Protein AF-A0A1Y1XD91-F1 (afdb_monomer)

pLDDT: mean 83.17, std 16.9, range [34.44, 98.88]

Secondary structure (DSSP, 8-state):
----TT-SEEE-TTS--EEPPPGGGGG-TT--EEE--SSEEEEEPPGGGGG-TT--EEE--SSEEESPPPGGGGG-TT--EEE--SS--EEPPPGGGGG-TT--EEE--SSEEEEEPPGGGGG-TT--EEE--SSEEES---HHHHT-TT-SEEE--SSBS-------HHHHHHHHHHHHHHHHHHHHHHHHHHHHHHH--S----HHHHHHHHHHHHHHHHHHHHHHHHHHHHHHHHHHS--

InterPro domains:
  IPR001611 Leucine-rich repeat [PF00560] (31-52)
  IPR001611 Leucine-rich repeat [PF00560] (102-124)
  IPR001611 Leucine-rich repeat [PF00560] (126-148)
  IPR003591 Leucine-rich repeat, typical subtype [SM00369] (28-51)
  IPR003591 Leucine-rich repeat, typical subtype [SM00369] (52-75)
  IPR003591 Leucine-rich repeat, typical subtype [SM00369] (76-99)
  IPR003591 Leucine-rich repeat, typical subtype [SM00369] (100-124)
  IPR025875 Leucine rich repeat 4 [PF12799] (53-93)
  IPR032675 Leucine-rich repeat domain superfamily [G3DSA:3.80.10.10] (5-71)
  IPR032675 Leucine-rich repeat domain superfamily [G3DSA:3.80.10.10] (72-171)
  IPR051716 Plant receptor-like serine/threonine kinase [PTHR48053] (9-201)

Radius of gyration: 32.63 Å; Cα contacts (8 Å, |Δi|>4): 456; chains: 1; bounding box: 54×37×110 Å

Nearest PDB structures (foldseek):
  8weh-assembly1_A  TM=9.910E-01  e=1.060E-11  Brassica napus
  6fif-assembly1_A  TM=9.848E-01  e=7.339E-12  Arabidopsis thaliana
  5xjx-assembly1_A  TM=8.590E-01  e=4.780E-13  Arabidopsis thaliana
  4mna-assembly1_A  TM=9.725E-01  e=7.022E-11  Arabidopsis thaliana
  8weg-assembly1_A  TM=6.012E-01  e=1.600E-12  Brassica napus

Organism: NCBI:txid1754192

Sequence (243 aa):
MYTIHKYNTIILNSKNLSGSIPPEIGQLSYLKELDLSANNISETIPSELGKLTNLETLYLNHCKLTGTIPSDLGNLSNLKSLDLSHCNLIGIIPPDLGNLSNLASLKLSHNNLSGTIPSELGKLSKLETLYLNNNNLTGPIQTELKNLSKINSMNVCDNHTEKKKKIKISDILLHPIFIIAIIVIDIILICYSVHKRKKSKDGKKSLLDFIVMFIIIVLSIYSVLVIVYILLMLLAFSSYHGD

Structure (mmCIF, N/CA/C/O backbone):
data_AF-A0A1Y1XD91-F1
#
_entry.id   AF-A0A1Y1XD91-F1
#
loop_
_atom_site.group_PDB
_atom_site.id
_atom_site.type_symbol
_atom_site.label_atom_id
_atom_site.label_alt_id
_atom_site.label_comp_id
_atom_site.label_asym_id
_atom_site.label_entity_id
_atom_site.label_seq_id
_atom_site.pdbx_PDB_ins_code
_atom_site.Cartn_x
_atom_site.Cartn_y
_atom_site.Cartn_z
_atom_site.occupancy
_atom_site.B_iso_or_equiv
_atom_site.auth_seq_id
_atom_site.auth_comp_id
_atom_site.auth_asym_id
_atom_site.auth_atom_id
_atom_site.pdbx_PDB_model_num
ATOM 1 N N . MET A 1 1 ? 24.024 2.224 -30.340 1.00 37.66 1 MET A N 1
ATOM 2 C CA . MET A 1 1 ? 22.838 2.696 -29.599 1.00 37.66 1 MET A CA 1
ATOM 3 C C . MET A 1 1 ? 21.994 1.463 -29.289 1.00 37.66 1 MET A C 1
ATOM 5 O O . MET A 1 1 ? 21.258 1.009 -30.152 1.00 37.66 1 MET A O 1
ATOM 9 N N . TYR A 1 2 ? 22.233 0.810 -28.146 1.00 34.44 2 TYR A N 1
ATOM 10 C CA . TYR A 1 2 ? 21.502 -0.405 -27.770 1.00 34.44 2 TYR A CA 1
ATOM 11 C C . TYR A 1 2 ? 20.152 0.003 -27.186 1.00 34.44 2 TYR A C 1
ATOM 13 O O . TYR A 1 2 ? 20.050 0.497 -26.071 1.00 34.44 2 TYR A O 1
ATOM 21 N N . THR A 1 3 ? 19.126 -0.157 -28.004 1.00 39.56 3 THR A N 1
ATOM 22 C CA . THR A 1 3 ? 17.709 0.007 -27.705 1.00 39.56 3 THR A CA 1
ATOM 23 C C . THR A 1 3 ? 17.323 -0.910 -26.528 1.00 39.56 3 THR A C 1
ATOM 25 O O . THR A 1 3 ? 17.081 -2.096 -26.728 1.00 39.56 3 THR A O 1
ATOM 28 N N . ILE A 1 4 ? 17.235 -0.377 -25.298 1.00 49.97 4 ILE A N 1
ATOM 29 C CA . ILE A 1 4 ? 16.779 -1.080 -24.065 1.00 49.97 4 ILE A CA 1
ATOM 30 C C . ILE A 1 4 ? 15.279 -1.479 -24.148 1.00 49.97 4 ILE A C 1
ATOM 32 O O . ILE A 1 4 ? 14.700 -2.031 -23.221 1.00 49.97 4 ILE A O 1
ATOM 36 N N . HIS A 1 5 ? 14.628 -1.300 -25.300 1.00 47.59 5 HIS A N 1
ATOM 37 C CA . HIS A 1 5 ? 13.194 -1.527 -25.511 1.00 47.59 5 HIS A CA 1
ATOM 38 C C . HIS A 1 5 ? 12.772 -3.012 -25.557 1.00 47.59 5 HIS A C 1
ATOM 40 O O . HIS A 1 5 ? 11.679 -3.313 -26.030 1.00 47.59 5 HIS A O 1
ATOM 46 N N . LYS A 1 6 ? 13.612 -3.961 -25.119 1.00 52.16 6 LYS A N 1
ATOM 47 C CA . LYS A 1 6 ? 13.279 -5.397 -25.173 1.00 52.16 6 LYS A CA 1
ATOM 48 C C . LYS A 1 6 ? 12.634 -5.932 -23.892 1.00 52.16 6 LYS A C 1
ATOM 50 O O . LYS A 1 6 ? 11.939 -6.941 -23.955 1.00 52.16 6 LYS A O 1
ATOM 55 N N . TYR A 1 7 ? 12.833 -5.280 -22.750 1.00 58.81 7 TYR A N 1
ATOM 56 C CA . TYR A 1 7 ? 12.323 -5.785 -21.476 1.00 58.81 7 TYR A CA 1
ATOM 57 C C . TYR A 1 7 ? 11.025 -5.068 -21.112 1.00 58.81 7 TYR A C 1
ATOM 59 O O . TYR A 1 7 ? 11.021 -4.025 -20.467 1.00 58.81 7 TYR A O 1
ATOM 67 N N . ASN A 1 8 ? 9.912 -5.641 -21.565 1.00 86.62 8 ASN A N 1
ATOM 68 C CA . ASN A 1 8 ? 8.578 -5.320 -21.056 1.00 86.62 8 ASN A CA 1
ATOM 69 C C . ASN A 1 8 ? 8.328 -5.948 -19.675 1.00 86.62 8 ASN A C 1
ATOM 71 O O . ASN A 1 8 ? 7.373 -5.580 -19.003 1.00 86.62 8 ASN A O 1
ATOM 75 N N . THR A 1 9 ? 9.191 -6.861 -19.244 1.00 93.12 9 THR A N 1
ATOM 76 C CA . THR A 1 9 ? 9.032 -7.624 -18.015 1.00 93.12 9 THR A CA 1
ATOM 77 C C . THR A 1 9 ? 10.391 -7.780 -17.335 1.00 93.12 9 THR A C 1
ATOM 79 O O . THR A 1 9 ? 11.375 -8.155 -17.977 1.00 93.12 9 THR A O 1
ATOM 82 N N . ILE A 1 10 ? 10.441 -7.503 -16.034 1.00 95.12 10 ILE A N 1
ATOM 83 C CA . ILE A 1 10 ? 11.575 -7.766 -15.145 1.00 95.12 10 ILE A CA 1
ATOM 84 C C . ILE A 1 10 ? 11.065 -8.667 -14.021 1.00 95.12 10 ILE A C 1
ATOM 86 O O . ILE A 1 10 ? 10.303 -8.219 -13.170 1.00 95.12 10 ILE A O 1
ATOM 90 N N . ILE A 1 11 ? 11.502 -9.929 -14.022 1.00 96.12 11 ILE A N 1
ATOM 91 C CA . ILE A 1 11 ? 11.201 -10.911 -12.972 1.00 96.12 11 ILE A CA 1
ATOM 92 C C . ILE A 1 11 ? 12.509 -11.273 -12.277 1.00 96.12 11 ILE A C 1
ATOM 94 O O . ILE A 1 11 ? 13.356 -11.972 -12.837 1.00 96.12 11 ILE A O 1
ATOM 98 N N . LEU A 1 12 ? 12.684 -10.775 -11.060 1.00 96.31 12 LEU A N 1
ATOM 99 C CA . LEU A 1 12 ? 13.853 -11.015 -10.217 1.00 96.31 12 LEU A CA 1
ATOM 100 C C . LEU A 1 12 ? 13.440 -11.480 -8.816 1.00 96.31 12 LEU A C 1
ATOM 102 O O . LEU A 1 12 ? 14.159 -11.245 -7.845 1.00 96.31 12 LEU A O 1
ATOM 106 N N . ASN A 1 13 ? 12.294 -12.147 -8.697 1.00 96.38 13 ASN A N 1
ATOM 107 C CA . ASN A 1 13 ? 11.799 -12.654 -7.428 1.00 96.38 13 ASN A CA 1
ATOM 108 C C . ASN A 1 13 ? 12.680 -13.778 -6.855 1.00 96.38 13 ASN A C 1
ATOM 110 O O . ASN A 1 13 ? 13.244 -14.595 -7.591 1.00 96.38 13 ASN A O 1
ATOM 114 N N . SER A 1 14 ? 12.797 -13.829 -5.524 1.00 96.94 14 SER A N 1
ATOM 115 C CA . SER A 1 14 ? 13.549 -14.878 -4.810 1.00 96.94 14 SER A CA 1
ATOM 116 C C . SER A 1 14 ? 15.015 -15.013 -5.249 1.00 96.94 14 SER A C 1
ATOM 118 O O . SER A 1 14 ? 15.543 -16.119 -5.384 1.00 96.94 14 SER A O 1
ATOM 120 N N . LYS A 1 15 ? 15.694 -13.886 -5.487 1.00 96.44 15 LYS A N 1
ATOM 121 C CA . LYS A 1 15 ? 17.099 -13.836 -5.932 1.00 96.44 15 LYS A CA 1
ATOM 122 C C . LYS A 1 15 ? 18.074 -13.379 -4.850 1.00 96.44 15 LYS A C 1
ATOM 124 O O . LYS A 1 15 ? 19.248 -13.179 -5.145 1.00 96.44 15 LYS A O 1
ATOM 129 N N . ASN A 1 16 ? 17.612 -13.244 -3.604 1.00 96.19 16 ASN A N 1
ATOM 130 C CA . ASN A 1 16 ? 18.412 -12.751 -2.480 1.00 96.19 16 ASN A CA 1
ATOM 131 C C . ASN A 1 16 ? 19.002 -11.345 -2.734 1.00 96.19 16 ASN A C 1
ATOM 133 O O . ASN A 1 16 ? 20.011 -10.985 -2.130 1.00 96.19 16 ASN A O 1
ATOM 137 N N . LEU A 1 17 ? 18.382 -10.557 -3.624 1.00 95.81 17 LEU A N 1
ATOM 138 C CA . LEU A 1 17 ? 18.811 -9.191 -3.937 1.00 95.81 17 LEU A CA 1
ATOM 139 C C . LEU A 1 17 ? 18.680 -8.302 -2.703 1.00 95.81 17 LEU A C 1
ATOM 141 O O . LEU A 1 17 ? 17.770 -8.490 -1.901 1.00 95.81 17 LEU A O 1
ATOM 145 N N . SER A 1 18 ? 19.573 -7.332 -2.554 1.00 97.75 18 SER A N 1
ATOM 146 C CA . SER A 1 18 ? 19.615 -6.405 -1.419 1.00 97.75 18 SER A CA 1
ATOM 147 C C . SER A 1 18 ? 19.919 -4.984 -1.884 1.00 97.75 18 SER A C 1
ATOM 149 O O . SER A 1 18 ? 20.290 -4.781 -3.038 1.00 97.75 18 SER A O 1
ATOM 151 N N . GLY A 1 19 ? 19.828 -4.019 -0.970 1.00 97.12 19 GLY A N 1
ATOM 152 C CA . GLY A 1 19 ? 19.951 -2.597 -1.292 1.00 97.12 19 GLY A CA 1
ATOM 153 C C . GLY A 1 19 ? 18.595 -1.993 -1.646 1.00 97.12 19 GLY A C 1
ATOM 154 O O . GLY A 1 19 ? 17.559 -2.599 -1.368 1.00 97.12 19 GLY A O 1
ATOM 155 N N . SER A 1 20 ? 18.598 -0.799 -2.225 1.00 97.81 20 SER A N 1
ATOM 156 C CA . SER A 1 20 ? 17.385 -0.066 -2.589 1.00 97.81 20 SER A CA 1
ATOM 157 C C . SER A 1 20 ? 16.971 -0.274 -4.043 1.00 97.81 20 SER A C 1
ATOM 159 O O . SER A 1 20 ? 17.739 -0.759 -4.877 1.00 97.81 20 SER A O 1
ATOM 161 N N . ILE A 1 21 ? 15.724 0.090 -4.350 1.00 98.12 21 ILE A N 1
ATOM 162 C C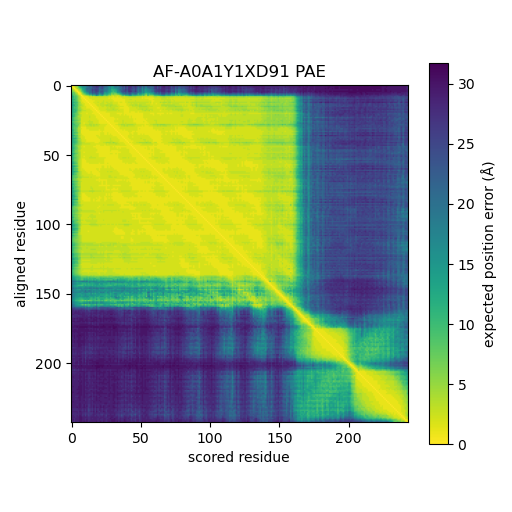A . ILE A 1 21 ? 15.252 0.202 -5.732 1.00 98.12 21 ILE A CA 1
ATOM 163 C C . ILE A 1 21 ? 15.823 1.514 -6.296 1.00 98.12 21 ILE A C 1
ATOM 165 O O . ILE A 1 21 ? 15.498 2.577 -5.765 1.00 98.12 21 ILE A O 1
ATOM 169 N N . PRO A 1 22 ? 16.657 1.476 -7.350 1.00 97.31 22 PRO A N 1
ATOM 170 C CA . PRO A 1 22 ? 17.260 2.683 -7.901 1.00 97.31 22 PRO A CA 1
ATOM 171 C C . PRO A 1 22 ? 16.192 3.579 -8.559 1.00 97.31 22 PRO A C 1
ATOM 173 O O . PRO A 1 22 ? 15.367 3.060 -9.320 1.00 97.31 22 PRO A O 1
ATOM 176 N N . PRO A 1 23 ? 16.199 4.908 -8.335 1.00 97.19 23 PRO A N 1
ATOM 177 C CA . PRO A 1 23 ? 15.288 5.855 -8.993 1.00 97.19 23 PRO A CA 1
ATOM 178 C C . PRO A 1 23 ? 15.284 5.766 -10.528 1.00 97.19 23 PRO A C 1
ATOM 180 O O . PRO A 1 23 ? 14.273 6.031 -11.182 1.00 97.19 23 PRO A O 1
ATOM 183 N N . GLU A 1 24 ? 16.396 5.331 -11.126 1.00 97.12 24 GLU A N 1
ATOM 184 C CA . GLU A 1 24 ? 16.550 5.097 -12.563 1.00 97.12 24 GLU A CA 1
ATOM 185 C C . GLU A 1 24 ? 15.564 4.056 -13.111 1.00 97.12 24 GLU A C 1
ATOM 187 O O . GLU A 1 24 ? 15.309 4.046 -14.316 1.00 97.12 24 GLU A O 1
ATOM 192 N N . ILE A 1 25 ? 14.939 3.236 -12.252 1.00 94.94 25 ILE A N 1
ATOM 193 C CA . ILE A 1 25 ? 13.851 2.333 -12.651 1.00 94.94 25 ILE A CA 1
ATOM 194 C C . ILE A 1 25 ? 12.741 3.084 -13.395 1.00 94.94 25 ILE A C 1
ATOM 196 O O . ILE A 1 25 ? 12.185 2.549 -14.350 1.00 94.94 25 ILE A O 1
ATOM 200 N N . GLY A 1 26 ? 12.480 4.350 -13.039 1.00 95.44 26 GLY A N 1
ATOM 201 C CA . GLY A 1 26 ? 11.478 5.198 -13.688 1.00 95.44 26 GLY A CA 1
ATOM 202 C C . GLY A 1 26 ? 11.790 5.560 -15.146 1.00 95.44 26 GLY A C 1
ATOM 203 O O . GLY A 1 26 ? 10.940 6.129 -15.826 1.00 95.44 26 GLY A O 1
ATOM 204 N N . GLN A 1 27 ? 12.988 5.241 -15.650 1.00 95.56 27 GLN A N 1
ATOM 205 C CA . GLN A 1 27 ? 13.364 5.431 -17.056 1.00 95.56 27 GLN A CA 1
ATOM 206 C C . GLN A 1 27 ? 12.890 4.281 -17.959 1.00 95.56 27 GLN A C 1
ATOM 208 O O . GLN A 1 27 ? 12.903 4.411 -19.185 1.00 95.56 27 GLN A O 1
ATOM 213 N N . LEU A 1 28 ? 12.444 3.160 -17.382 1.00 94.25 28 LEU A N 1
ATOM 214 C CA . LEU A 1 28 ? 11.995 1.977 -18.116 1.00 94.25 28 LEU A CA 1
ATOM 215 C C . LEU A 1 28 ? 10.551 2.127 -18.613 1.00 94.25 28 LEU A C 1
ATOM 217 O O . LEU A 1 28 ? 9.684 1.319 -18.305 1.00 94.25 28 LEU A O 1
ATOM 221 N N . SER A 1 29 ? 10.278 3.159 -19.409 1.00 91.19 29 SER A N 1
ATOM 222 C CA . SER A 1 29 ? 8.920 3.565 -19.807 1.00 91.19 29 SER A CA 1
ATOM 223 C C . SER A 1 29 ? 8.086 2.495 -20.527 1.00 91.19 29 SER A C 1
ATOM 225 O O . SER A 1 29 ? 6.866 2.621 -20.583 1.00 91.19 29 SER A O 1
ATOM 227 N N . TYR A 1 30 ? 8.707 1.439 -21.058 1.00 92.88 30 TYR A N 1
ATOM 228 C CA . TYR A 1 30 ? 8.034 0.310 -21.718 1.00 92.88 30 TYR A CA 1
ATOM 229 C C . TYR A 1 30 ? 7.752 -0.878 -20.785 1.00 92.88 30 TYR A C 1
ATOM 231 O O . TYR A 1 30 ? 7.201 -1.885 -21.234 1.00 92.88 30 TYR A O 1
ATOM 239 N N . LEU A 1 31 ? 8.150 -0.790 -19.513 1.00 96.12 31 LEU A N 1
ATOM 240 C CA . LEU A 1 31 ? 7.974 -1.862 -18.545 1.00 96.12 31 LEU A CA 1
ATOM 241 C C . LEU A 1 31 ? 6.485 -2.057 -18.236 1.00 96.12 31 LEU A C 1
ATOM 243 O O . LEU A 1 31 ? 5.777 -1.113 -17.895 1.00 96.12 31 LEU A O 1
ATOM 247 N N . LYS A 1 32 ? 6.033 -3.301 -18.363 1.00 97.12 32 LYS A N 1
ATOM 248 C CA . LYS A 1 32 ? 4.679 -3.778 -18.068 1.00 97.12 32 LYS A CA 1
ATOM 249 C C . LYS A 1 32 ? 4.628 -4.597 -16.789 1.00 97.12 32 LYS A C 1
ATOM 251 O O . LYS A 1 32 ? 3.609 -4.600 -16.109 1.00 97.12 32 LYS A O 1
ATOM 256 N N . GLU A 1 33 ? 5.711 -5.274 -16.444 1.00 98.06 33 GLU A N 1
ATOM 257 C CA . GLU A 1 33 ? 5.757 -6.131 -15.267 1.00 98.06 33 GLU A CA 1
ATOM 258 C C . GLU A 1 33 ? 7.080 -5.964 -14.532 1.00 98.06 33 GLU A C 1
ATOM 260 O O . GLU A 1 33 ? 8.155 -6.083 -15.123 1.00 98.06 33 GLU A O 1
ATOM 265 N N . LEU A 1 34 ? 6.979 -5.683 -13.236 1.00 98.19 34 LEU A N 1
ATOM 266 C CA . LEU A 1 34 ? 8.102 -5.610 -12.318 1.00 98.19 34 LEU A CA 1
ATOM 267 C C . LEU A 1 34 ? 7.807 -6.497 -11.112 1.00 98.19 34 LEU A C 1
ATOM 269 O O . LEU A 1 34 ? 6.995 -6.139 -10.258 1.00 98.19 34 LEU A O 1
ATOM 273 N N . ASP A 1 35 ? 8.491 -7.632 -11.041 1.00 98.50 35 ASP A N 1
ATOM 274 C CA . ASP A 1 35 ? 8.454 -8.529 -9.893 1.00 98.50 35 ASP A CA 1
ATOM 275 C C . ASP A 1 35 ? 9.829 -8.578 -9.225 1.00 98.50 35 ASP A C 1
ATOM 277 O O . ASP A 1 35 ? 10.783 -9.172 -9.736 1.00 98.50 35 ASP A O 1
ATOM 281 N N . LEU A 1 36 ? 9.920 -7.929 -8.067 1.00 98.44 36 LEU A N 1
ATOM 282 C CA . LEU A 1 36 ? 11.088 -7.943 -7.190 1.00 98.44 36 LEU A CA 1
ATOM 283 C C . LEU A 1 36 ? 10.791 -8.665 -5.868 1.00 98.44 36 LEU A C 1
ATOM 285 O O . LEU A 1 36 ? 11.551 -8.516 -4.910 1.00 98.44 36 LEU A O 1
ATOM 289 N N . SER A 1 37 ? 9.698 -9.427 -5.802 1.00 98.44 37 SER A N 1
ATOM 290 C CA . SER A 1 37 ? 9.198 -10.029 -4.568 1.00 98.44 37 SER A CA 1
ATOM 291 C C . SER A 1 37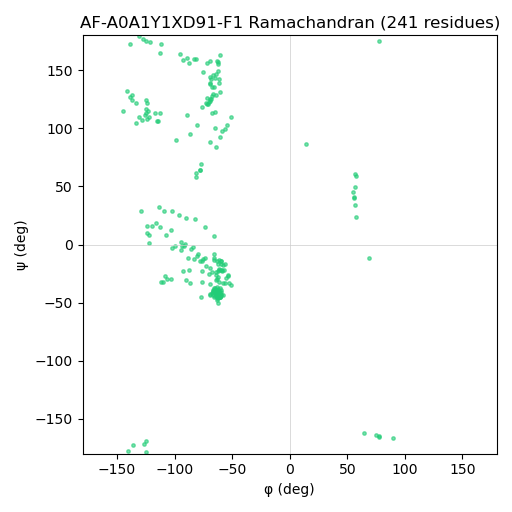 ? 10.166 -11.035 -3.938 1.00 98.44 37 SER A C 1
ATOM 293 O O . SER A 1 37 ? 11.043 -11.608 -4.591 1.00 98.44 37 SER A O 1
ATOM 295 N N . ALA A 1 38 ? 10.006 -11.278 -2.636 1.00 98.31 38 ALA A N 1
ATOM 296 C CA . ALA A 1 38 ? 10.801 -12.251 -1.884 1.00 98.31 38 ALA A CA 1
ATOM 297 C C . ALA A 1 38 ? 12.322 -12.020 -2.004 1.00 98.31 38 ALA A C 1
ATOM 299 O O . ALA A 1 38 ? 13.098 -12.952 -2.226 1.00 98.31 38 ALA A O 1
ATOM 300 N N . ASN A 1 39 ? 12.755 -10.767 -1.867 1.00 98.31 39 ASN A N 1
ATOM 301 C CA . ASN A 1 39 ? 14.162 -10.372 -1.816 1.00 98.31 39 ASN A CA 1
ATOM 302 C C . ASN A 1 39 ? 14.478 -9.640 -0.500 1.00 98.31 39 ASN A C 1
ATOM 304 O O . ASN A 1 39 ? 13.602 -9.314 0.290 1.00 98.31 39 ASN A O 1
ATOM 308 N N . ASN A 1 40 ? 15.751 -9.329 -0.263 1.00 98.00 40 ASN A N 1
ATOM 309 C CA . ASN A 1 40 ? 16.196 -8.484 0.851 1.00 98.00 40 ASN A CA 1
ATOM 310 C C . ASN A 1 40 ? 16.261 -6.993 0.479 1.00 98.00 40 ASN A C 1
ATOM 312 O O . ASN A 1 40 ? 17.020 -6.252 1.105 1.00 98.00 40 ASN A O 1
ATOM 316 N N . ILE A 1 41 ? 15.515 -6.557 -0.541 1.00 98.12 41 ILE A N 1
ATOM 317 C CA . ILE A 1 41 ? 15.449 -5.148 -0.945 1.00 98.12 41 ILE A CA 1
ATOM 318 C C . ILE A 1 41 ? 14.903 -4.334 0.228 1.00 98.12 41 ILE A C 1
ATOM 320 O O . ILE A 1 41 ? 13.908 -4.716 0.841 1.00 98.12 41 ILE A O 1
ATOM 324 N N . SER A 1 42 ? 15.574 -3.240 0.555 1.00 96.38 42 SER A N 1
ATOM 325 C CA . SER A 1 42 ? 15.319 -2.392 1.717 1.00 96.38 42 SER A CA 1
ATOM 326 C C . SER A 1 42 ? 15.141 -0.930 1.306 1.00 96.38 42 SER A C 1
ATOM 328 O O . SER A 1 42 ? 15.098 -0.616 0.120 1.00 96.38 42 SER A O 1
ATOM 330 N N . GLU A 1 43 ? 15.070 -0.041 2.299 1.00 97.56 43 GLU A N 1
ATOM 331 C CA . GLU A 1 43 ? 14.822 1.396 2.114 1.00 97.56 43 GLU A CA 1
ATOM 332 C C . GLU A 1 43 ? 13.433 1.675 1.521 1.00 97.56 43 GLU A C 1
ATOM 334 O O . GLU A 1 43 ? 12.523 0.851 1.626 1.00 97.56 43 GLU A O 1
ATOM 339 N N . THR A 1 44 ? 13.234 2.875 0.986 1.00 98.38 44 THR A N 1
ATOM 340 C CA . THR A 1 44 ? 11.927 3.358 0.547 1.00 98.38 44 THR A CA 1
ATOM 341 C C . THR A 1 44 ? 11.620 2.973 -0.893 1.00 98.38 44 THR A C 1
ATOM 343 O O . THR A 1 44 ? 12.512 2.794 -1.719 1.00 98.38 44 THR A O 1
ATOM 346 N N . ILE A 1 45 ? 10.331 2.928 -1.219 1.00 98.75 45 ILE A N 1
ATOM 347 C CA . ILE A 1 45 ? 9.862 2.850 -2.603 1.00 98.75 45 ILE A CA 1
ATOM 348 C C . ILE A 1 45 ? 10.137 4.215 -3.273 1.00 98.75 45 ILE A C 1
ATOM 350 O O . ILE A 1 45 ? 9.633 5.221 -2.771 1.00 98.75 45 ILE A O 1
ATOM 354 N N . PRO A 1 46 ? 10.918 4.297 -4.367 1.00 98.38 46 PRO A N 1
ATOM 355 C CA . PRO A 1 46 ? 11.188 5.563 -5.048 1.00 98.38 46 PRO A CA 1
ATOM 356 C C . PRO A 1 46 ? 9.929 6.085 -5.753 1.00 98.38 46 PRO A C 1
ATOM 358 O O . PRO A 1 46 ? 9.202 5.315 -6.389 1.00 98.38 46 PRO A O 1
ATOM 361 N N . SER A 1 47 ? 9.678 7.395 -5.684 1.00 98.50 47 SER A N 1
ATOM 362 C CA . SER A 1 47 ? 8.536 8.032 -6.362 1.00 98.50 47 SER A CA 1
ATOM 363 C C . SER A 1 47 ? 8.634 7.924 -7.885 1.00 98.50 47 SER A C 1
ATOM 365 O O . SER A 1 47 ? 7.617 7.900 -8.578 1.00 98.50 47 SER A O 1
ATOM 367 N N . GLU A 1 48 ? 9.844 7.760 -8.426 1.00 98.56 48 GLU A N 1
ATOM 368 C CA . GLU A 1 48 ? 10.100 7.553 -9.848 1.00 98.56 48 GLU A CA 1
ATOM 369 C C . G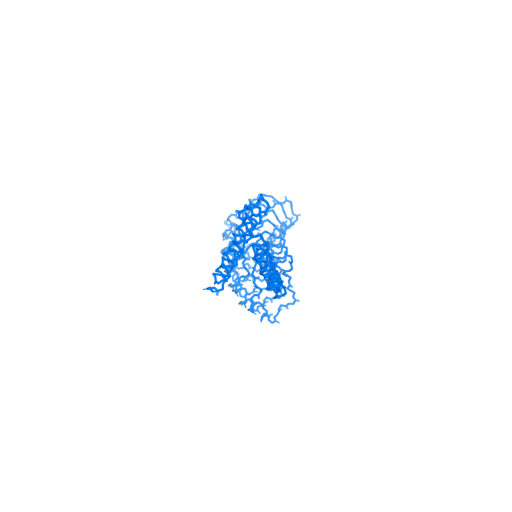LU A 1 48 ? 9.409 6.314 -10.421 1.00 98.56 48 GLU A C 1
ATOM 371 O O . GLU A 1 48 ? 9.152 6.290 -11.626 1.00 98.56 48 GLU A O 1
ATOM 376 N N . LEU A 1 49 ? 9.041 5.325 -9.595 1.00 98.38 49 LEU A N 1
ATOM 377 C CA . LEU A 1 49 ? 8.201 4.210 -10.042 1.00 98.38 49 LEU A CA 1
ATOM 378 C C . LEU A 1 49 ? 6.878 4.701 -10.635 1.00 98.38 49 LEU A C 1
ATOM 380 O O . LEU A 1 49 ? 6.416 4.117 -11.608 1.00 98.38 49 LEU A O 1
ATOM 384 N N . GLY A 1 50 ? 6.324 5.811 -10.136 1.00 98.12 50 GLY A N 1
ATOM 385 C CA . GLY A 1 50 ? 5.111 6.437 -10.667 1.00 98.12 50 GLY A CA 1
ATOM 386 C C . GLY A 1 50 ? 5.218 6.917 -12.121 1.00 98.12 50 GLY A C 1
ATOM 387 O O . GLY A 1 50 ? 4.201 7.191 -12.753 1.00 98.12 50 GLY A O 1
ATOM 388 N N . LYS A 1 51 ? 6.429 6.987 -12.695 1.00 98.12 51 LYS A N 1
ATOM 389 C CA . LYS A 1 51 ? 6.650 7.335 -14.112 1.00 98.12 51 LYS A CA 1
ATOM 390 C C . LYS A 1 51 ? 6.365 6.170 -15.066 1.00 98.12 51 LYS A C 1
ATOM 392 O O . LYS A 1 51 ? 6.254 6.385 -16.273 1.00 98.12 51 LYS A O 1
ATOM 397 N N . LEU A 1 52 ? 6.238 4.944 -14.556 1.00 97.31 52 LEU A N 1
ATOM 398 C CA . LEU A 1 52 ? 6.054 3.728 -15.350 1.00 97.31 52 LEU A CA 1
ATOM 399 C C . LEU A 1 52 ? 4.594 3.533 -15.772 1.00 97.31 52 LEU A C 1
ATOM 401 O O . LEU A 1 52 ? 3.955 2.545 -15.435 1.00 97.31 52 LEU A O 1
ATOM 405 N N . THR A 1 53 ? 4.039 4.468 -16.535 1.00 96.56 53 THR A N 1
ATOM 406 C CA . THR A 1 53 ? 2.604 4.486 -16.869 1.00 96.56 53 THR A CA 1
ATOM 407 C C . THR A 1 53 ? 2.119 3.273 -17.674 1.00 96.56 53 THR A C 1
ATOM 409 O O . THR A 1 53 ? 0.919 3.014 -17.694 1.00 96.56 53 THR A O 1
ATOM 412 N N . ASN A 1 54 ? 3.016 2.501 -18.301 1.00 96.50 54 ASN A N 1
ATOM 413 C CA . ASN A 1 54 ? 2.699 1.235 -18.978 1.00 96.50 54 ASN A CA 1
ATOM 414 C C . ASN A 1 54 ? 2.690 0.008 -18.046 1.00 96.50 54 ASN A C 1
ATOM 416 O O . ASN A 1 54 ? 2.363 -1.087 -18.506 1.00 96.50 54 ASN A O 1
ATOM 420 N N . LEU A 1 55 ? 3.040 0.173 -16.766 1.00 98.19 55 LEU A N 1
ATOM 421 C CA . LEU A 1 55 ? 3.137 -0.920 -15.807 1.00 98.19 55 LEU A CA 1
ATOM 422 C C . LEU A 1 55 ? 1.747 -1.491 -15.508 1.00 98.19 55 LEU A C 1
ATOM 424 O O . LEU A 1 55 ? 0.831 -0.778 -15.111 1.00 98.19 55 LEU A O 1
ATOM 428 N N . GLU A 1 56 ? 1.604 -2.796 -15.699 1.00 98.56 56 GLU A N 1
ATOM 429 C CA . GLU A 1 56 ? 0.388 -3.571 -15.462 1.00 98.56 56 GLU A CA 1
ATOM 430 C C . GLU A 1 56 ? 0.490 -4.376 -14.157 1.00 98.56 56 GLU A C 1
ATOM 432 O O . GLU A 1 56 ? -0.523 -4.609 -13.498 1.00 98.56 56 GLU A O 1
ATOM 437 N N . THR A 1 57 ? 1.699 -4.785 -13.760 1.00 98.69 57 THR A N 1
ATOM 438 C CA . THR A 1 57 ? 1.949 -5.575 -12.544 1.00 98.69 57 THR A CA 1
ATOM 439 C C . THR A 1 57 ? 3.170 -5.061 -11.787 1.00 98.69 57 THR A C 1
ATOM 441 O O . THR A 1 57 ? 4.249 -4.921 -12.366 1.00 98.69 57 THR A O 1
ATOM 444 N N . LEU A 1 58 ? 2.992 -4.806 -10.488 1.00 98.81 58 LEU A N 1
ATOM 445 C CA . LEU A 1 58 ? 4.049 -4.394 -9.568 1.00 98.81 58 LEU A CA 1
ATOM 446 C C . LEU A 1 58 ? 4.014 -5.246 -8.297 1.00 98.81 58 LEU A C 1
ATOM 448 O O . LEU A 1 58 ? 3.115 -5.090 -7.466 1.00 98.81 58 LEU A O 1
ATOM 452 N N . TYR A 1 59 ? 5.019 -6.105 -8.135 1.00 98.88 59 TYR A N 1
ATOM 453 C CA . TYR A 1 59 ? 5.193 -6.954 -6.958 1.00 98.88 59 TYR A CA 1
ATOM 454 C C . TYR A 1 59 ? 6.485 -6.610 -6.231 1.00 98.88 59 TYR A C 1
ATOM 456 O O . TYR A 1 59 ? 7.588 -6.825 -6.733 1.00 98.88 59 TYR A O 1
ATOM 464 N N . LEU A 1 60 ? 6.325 -6.074 -5.022 1.00 98.75 60 LEU A N 1
ATOM 465 C CA . LEU A 1 60 ? 7.407 -5.743 -4.095 1.00 98.75 60 LEU A CA 1
ATOM 466 C C . LEU A 1 60 ? 7.206 -6.432 -2.735 1.00 98.75 60 LEU A C 1
ATOM 468 O O . LEU A 1 60 ? 7.803 -6.024 -1.741 1.00 98.75 60 LEU A O 1
ATOM 472 N N . ASN A 1 61 ? 6.336 -7.439 -2.673 1.00 98.81 61 ASN A N 1
ATOM 473 C CA . ASN A 1 61 ? 5.976 -8.128 -1.443 1.00 98.81 61 ASN A CA 1
ATOM 474 C C . ASN A 1 61 ? 7.100 -9.031 -0.923 1.00 98.81 61 ASN A C 1
ATOM 476 O O . ASN A 1 61 ? 7.937 -9.507 -1.689 1.00 98.81 61 ASN A O 1
ATOM 480 N N . HIS A 1 62 ? 7.095 -9.313 0.381 1.00 98.62 62 HIS A N 1
ATOM 481 C CA . HIS A 1 62 ? 8.168 -10.058 1.057 1.00 98.62 62 HIS A CA 1
ATOM 482 C C . HIS A 1 62 ? 9.554 -9.414 0.863 1.00 98.62 62 HIS A C 1
ATOM 484 O O . HIS A 1 62 ? 10.549 -10.110 0.654 1.00 98.62 62 HIS A O 1
ATOM 490 N N . CYS A 1 63 ? 9.609 -8.084 0.928 1.00 98.44 63 CYS A N 1
ATOM 491 C CA . CYS A 1 63 ? 10.842 -7.301 0.951 1.00 98.44 63 CYS A CA 1
ATOM 492 C C . CYS A 1 63 ? 11.022 -6.627 2.320 1.00 98.44 63 CYS A C 1
ATOM 494 O O . CYS A 1 63 ? 10.145 -6.644 3.179 1.00 98.44 63 CYS A O 1
ATOM 496 N N . LYS A 1 64 ? 12.173 -5.994 2.545 1.00 98.19 64 LYS A N 1
ATOM 497 C CA . LYS A 1 64 ? 12.479 -5.221 3.762 1.00 98.19 64 LYS A CA 1
ATOM 498 C C . LYS A 1 64 ? 12.212 -3.723 3.579 1.00 98.19 64 LYS A C 1
ATOM 500 O O . LYS A 1 64 ? 12.836 -2.911 4.261 1.00 98.19 64 LYS A O 1
ATOM 505 N N . LEU A 1 65 ? 11.314 -3.361 2.661 1.00 98.62 65 LEU A N 1
ATOM 506 C CA . LEU A 1 65 ? 10.985 -1.972 2.336 1.00 98.62 65 LEU A CA 1
ATOM 507 C C . LEU A 1 65 ? 10.419 -1.237 3.558 1.00 98.62 65 LEU A C 1
ATOM 509 O O . LEU A 1 65 ? 9.621 -1.802 4.306 1.00 98.62 65 LEU A O 1
ATOM 513 N N . THR A 1 66 ? 10.833 0.012 3.746 1.00 98.38 66 THR A N 1
ATOM 514 C CA . THR A 1 66 ? 10.431 0.913 4.836 1.00 98.38 66 THR A CA 1
ATOM 515 C C . THR A 1 66 ? 9.868 2.223 4.274 1.00 98.38 66 THR A C 1
ATOM 517 O O . THR A 1 66 ? 9.757 2.406 3.062 1.00 98.38 66 THR A O 1
ATOM 520 N N . GLY A 1 67 ? 9.495 3.158 5.152 1.00 98.38 67 GLY A N 1
ATOM 521 C CA . GLY A 1 67 ? 8.931 4.446 4.746 1.00 98.38 67 GLY A CA 1
ATOM 522 C C . GLY A 1 67 ? 7.484 4.332 4.271 1.00 98.38 67 GLY A C 1
ATOM 523 O O . GLY A 1 67 ? 6.795 3.356 4.567 1.00 98.38 67 GLY A O 1
ATOM 524 N N . THR A 1 68 ? 7.003 5.368 3.590 1.00 98.69 68 THR A N 1
ATOM 525 C CA . THR A 1 68 ? 5.610 5.474 3.143 1.00 98.69 68 THR A CA 1
ATOM 526 C C . THR A 1 68 ? 5.420 4.933 1.732 1.00 98.69 68 THR A C 1
ATOM 528 O O . THR A 1 68 ? 6.355 4.908 0.934 1.00 98.69 68 THR A O 1
ATOM 531 N N . ILE A 1 69 ? 4.185 4.569 1.391 1.00 98.88 69 ILE A N 1
ATOM 532 C CA . ILE A 1 69 ? 3.792 4.318 -0.000 1.00 98.88 69 ILE A CA 1
ATOM 533 C C . ILE A 1 69 ? 3.774 5.675 -0.738 1.00 98.88 69 ILE A C 1
ATOM 535 O O . ILE A 1 69 ? 3.055 6.570 -0.291 1.00 98.88 69 ILE A O 1
ATOM 539 N N . PRO A 1 70 ? 4.535 5.874 -1.832 1.00 98.62 70 PRO A N 1
ATOM 540 C CA . PRO A 1 70 ? 4.515 7.128 -2.585 1.00 98.62 70 PRO A CA 1
ATOM 541 C C . PRO A 1 70 ? 3.155 7.358 -3.250 1.00 98.62 70 PRO A C 1
ATOM 543 O O . PRO A 1 70 ? 2.613 6.449 -3.884 1.00 98.62 70 PRO A O 1
ATOM 546 N N . SER A 1 71 ? 2.623 8.579 -3.164 1.00 98.75 71 SER A N 1
ATOM 547 C CA . SER A 1 71 ? 1.392 8.967 -3.871 1.00 98.75 71 SER A CA 1
ATOM 548 C C . SER A 1 71 ? 1.546 8.884 -5.391 1.00 98.75 71 SER A C 1
ATOM 550 O O . SER A 1 71 ? 0.578 8.576 -6.082 1.00 98.75 71 SER A O 1
ATOM 552 N N . ASP A 1 72 ? 2.766 9.051 -5.915 1.00 98.75 72 ASP A N 1
ATOM 553 C CA . ASP A 1 72 ? 3.088 8.920 -7.341 1.00 98.75 72 ASP A CA 1
ATOM 554 C C . ASP A 1 72 ? 2.721 7.553 -7.930 1.00 98.75 72 ASP A C 1
ATOM 556 O O . ASP A 1 72 ? 2.497 7.450 -9.137 1.00 98.75 72 ASP A O 1
ATOM 560 N N . LEU A 1 73 ? 2.596 6.503 -7.107 1.00 98.81 73 LEU A N 1
ATOM 561 C CA . LEU A 1 73 ? 2.086 5.212 -7.575 1.00 98.81 73 LEU A CA 1
ATOM 562 C C . LEU A 1 73 ? 0.650 5.313 -8.109 1.00 98.81 73 LEU A C 1
ATOM 564 O O . LEU A 1 73 ? 0.269 4.496 -8.940 1.00 98.81 73 LEU A O 1
ATOM 568 N N . GLY A 1 74 ? -0.122 6.330 -7.712 1.00 98.44 74 GLY A N 1
ATOM 569 C CA . GLY A 1 74 ? -1.438 6.643 -8.275 1.00 98.44 74 GLY A CA 1
ATOM 570 C C . GLY A 1 74 ? -1.416 7.039 -9.759 1.00 98.44 74 GLY A C 1
ATOM 571 O O . GLY A 1 74 ? -2.458 7.004 -10.411 1.00 98.44 74 GLY A O 1
ATOM 572 N N . ASN A 1 75 ? -0.244 7.355 -10.325 1.00 98.56 75 ASN A N 1
ATOM 573 C CA . ASN A 1 75 ? -0.080 7.688 -11.747 1.00 98.56 75 ASN A CA 1
ATOM 574 C C . ASN A 1 75 ? -0.026 6.454 -12.666 1.00 98.56 75 ASN A C 1
ATOM 576 O O . ASN A 1 75 ? -0.051 6.593 -13.892 1.00 98.56 75 ASN A O 1
ATOM 580 N N . LEU A 1 76 ? 0.042 5.242 -12.104 1.00 98.50 76 LEU A N 1
ATOM 581 C CA . LEU A 1 76 ? 0.165 3.984 -12.845 1.00 98.50 76 LEU A CA 1
ATOM 582 C C . LEU A 1 76 ? -1.179 3.549 -13.449 1.00 98.50 76 LEU A C 1
ATOM 584 O O . LEU A 1 76 ? -1.751 2.524 -13.094 1.00 98.50 76 LEU A O 1
ATOM 588 N N . SER A 1 77 ? -1.712 4.338 -14.378 1.00 95.88 77 SER A N 1
ATOM 589 C CA . SER A 1 77 ? -3.078 4.192 -14.899 1.00 95.88 77 SER A CA 1
ATOM 590 C C . SER A 1 77 ? -3.389 2.831 -15.541 1.00 95.88 77 SER A C 1
ATOM 592 O O . SER A 1 77 ? -4.558 2.441 -15.586 1.00 95.88 77 SER A O 1
ATOM 594 N N . ASN A 1 78 ? -2.379 2.085 -16.002 1.00 98.12 78 ASN A N 1
ATOM 595 C CA . ASN A 1 78 ? -2.527 0.735 -16.561 1.00 98.12 78 ASN A CA 1
ATOM 596 C C . ASN A 1 78 ? -2.374 -0.399 -15.533 1.00 98.12 78 ASN A C 1
ATOM 598 O O . ASN A 1 78 ? -2.539 -1.566 -15.900 1.00 98.12 78 ASN A O 1
ATOM 602 N N . LEU A 1 79 ? -2.095 -0.084 -14.265 1.00 98.69 79 LEU A N 1
ATOM 603 C CA . LEU A 1 79 ? -1.817 -1.078 -13.236 1.00 98.69 79 LEU A CA 1
ATOM 604 C C . LEU A 1 79 ? -3.060 -1.918 -12.938 1.00 98.69 79 LEU A C 1
ATOM 606 O O . LEU A 1 79 ? -4.145 -1.395 -12.686 1.00 98.69 79 LEU A O 1
ATOM 610 N N . LYS A 1 80 ? -2.879 -3.237 -12.956 1.00 98.75 80 LYS A N 1
ATOM 611 C CA . LYS A 1 80 ? -3.905 -4.252 -12.686 1.00 98.75 80 LYS A CA 1
ATOM 612 C C . LYS A 1 80 ? -3.659 -4.960 -11.361 1.00 98.75 80 LYS A C 1
ATOM 614 O O . LYS A 1 80 ? -4.617 -5.339 -10.692 1.00 98.75 80 LYS A O 1
ATOM 619 N N . SER A 1 81 ? -2.396 -5.122 -10.971 1.00 98.81 81 SER A N 1
ATOM 620 C CA . SER A 1 81 ? -2.019 -5.816 -9.742 1.00 98.81 81 SER A CA 1
ATOM 621 C C . SER A 1 81 ? -0.912 -5.068 -9.008 1.00 98.81 81 SER A C 1
ATOM 623 O O . SER A 1 81 ? 0.148 -4.808 -9.581 1.00 98.81 81 SER A O 1
ATOM 625 N N . LEU A 1 82 ? -1.170 -4.736 -7.743 1.00 98.88 82 LEU A N 1
ATOM 626 C CA . LEU A 1 82 ? -0.216 -4.126 -6.822 1.00 98.88 82 LEU A CA 1
ATOM 627 C C . LEU A 1 82 ? -0.113 -4.980 -5.556 1.00 98.88 82 LEU A C 1
ATOM 629 O O . LEU A 1 82 ? -1.090 -5.109 -4.812 1.00 98.88 82 LEU A O 1
ATOM 633 N N . ASP A 1 83 ? 1.071 -5.536 -5.302 1.00 98.88 83 ASP A N 1
ATOM 634 C CA . ASP A 1 83 ? 1.363 -6.288 -4.078 1.00 98.88 83 ASP A CA 1
ATOM 635 C C . ASP A 1 83 ? 2.567 -5.689 -3.348 1.00 98.88 83 ASP A C 1
ATOM 637 O O . ASP A 1 83 ? 3.712 -5.801 -3.790 1.00 98.88 83 ASP A O 1
ATOM 641 N N . LEU A 1 84 ? 2.279 -5.044 -2.219 1.00 98.81 84 LEU A N 1
ATOM 642 C CA . LEU A 1 84 ? 3.250 -4.481 -1.280 1.00 98.81 84 LEU A CA 1
ATOM 643 C C . LEU A 1 84 ? 3.172 -5.187 0.086 1.00 98.81 84 LEU A C 1
ATOM 645 O O . LEU A 1 84 ? 3.577 -4.620 1.102 1.00 98.81 84 LEU A O 1
ATOM 649 N N . SER A 1 85 ? 2.582 -6.385 0.143 1.00 98.75 85 SER A N 1
ATOM 650 C CA . SER A 1 85 ? 2.379 -7.116 1.396 1.00 98.75 85 SER A CA 1
ATOM 651 C C . SER A 1 85 ? 3.683 -7.636 2.010 1.00 98.75 85 SER A C 1
ATOM 653 O O . SER A 1 85 ? 4.678 -7.837 1.316 1.00 98.75 85 SER A O 1
ATOM 655 N N . HIS A 1 86 ? 3.680 -7.907 3.316 1.00 98.50 86 HIS A N 1
ATOM 656 C CA . HIS A 1 86 ? 4.840 -8.464 4.029 1.00 98.50 86 HIS A CA 1
ATOM 657 C C . HIS A 1 86 ? 6.110 -7.606 3.884 1.00 98.50 86 HIS A C 1
ATOM 659 O O . HIS A 1 86 ? 7.182 -8.117 3.555 1.00 98.50 86 HIS A O 1
ATOM 665 N N . CYS A 1 87 ? 5.974 -6.306 4.138 1.00 98.44 87 CYS A N 1
ATOM 666 C CA . CYS A 1 87 ? 7.068 -5.336 4.196 1.00 98.44 87 CYS A CA 1
ATOM 667 C C . CYS A 1 87 ? 7.041 -4.604 5.555 1.00 98.44 87 CYS A C 1
ATOM 669 O O . CYS A 1 87 ? 6.333 -5.004 6.479 1.00 98.44 87 CYS A O 1
ATOM 671 N N . ASN A 1 88 ? 7.822 -3.530 5.702 1.00 98.25 88 ASN A N 1
ATOM 672 C CA . ASN A 1 88 ? 7.841 -2.678 6.896 1.00 98.25 88 ASN A CA 1
ATOM 673 C C . ASN A 1 88 ? 7.302 -1.266 6.594 1.00 98.25 88 ASN A C 1
ATOM 675 O O . ASN A 1 88 ? 7.782 -0.284 7.167 1.00 98.25 88 ASN A O 1
ATOM 679 N N . LEU A 1 89 ? 6.344 -1.147 5.667 1.00 98.75 89 LEU A N 1
ATOM 680 C CA . LEU A 1 89 ? 5.800 0.145 5.242 1.00 98.75 89 LEU A CA 1
ATOM 681 C C . LEU A 1 89 ? 4.994 0.798 6.371 1.00 98.75 89 LEU A C 1
ATOM 683 O O . LEU A 1 89 ? 4.287 0.117 7.113 1.00 98.75 89 LEU A O 1
ATOM 687 N N . ILE A 1 90 ? 5.101 2.119 6.488 1.00 98.44 90 ILE A N 1
ATOM 688 C CA . ILE A 1 90 ? 4.470 2.950 7.522 1.00 98.44 90 ILE A CA 1
ATOM 689 C C . ILE A 1 90 ? 3.627 4.066 6.893 1.00 98.44 90 ILE A C 1
ATOM 691 O O . ILE A 1 90 ? 3.646 4.284 5.683 1.00 98.44 90 ILE A O 1
ATOM 695 N N . GLY A 1 91 ? 2.931 4.826 7.737 1.00 98.00 91 GLY A N 1
ATOM 696 C CA . GLY A 1 91 ? 2.125 5.967 7.309 1.00 98.00 91 GLY A CA 1
ATOM 697 C C . GLY A 1 91 ? 0.792 5.542 6.699 1.00 98.00 91 GLY A C 1
ATOM 698 O O . GLY A 1 91 ? 0.342 4.416 6.895 1.00 98.00 91 GLY A O 1
ATOM 699 N N . ILE A 1 92 ? 0.143 6.468 5.999 1.00 98.00 92 ILE A N 1
ATOM 700 C CA . ILE A 1 92 ? -1.203 6.255 5.459 1.00 98.00 92 ILE A CA 1
ATOM 701 C C . ILE A 1 92 ? -1.182 5.502 4.129 1.00 98.00 92 ILE A C 1
ATOM 703 O O . ILE A 1 92 ? -0.191 5.521 3.400 1.00 98.00 92 ILE A O 1
ATOM 707 N N . ILE A 1 93 ? -2.316 4.897 3.779 1.00 98.50 93 ILE A N 1
ATOM 708 C CA . ILE A 1 93 ? -2.588 4.488 2.399 1.00 98.50 93 ILE A CA 1
ATOM 709 C C . ILE A 1 93 ? -2.856 5.771 1.589 1.00 98.50 93 ILE A C 1
ATOM 711 O O . ILE A 1 93 ? -3.780 6.503 1.948 1.00 98.50 93 ILE A O 1
ATOM 715 N N . PRO A 1 94 ? -2.093 6.080 0.523 1.00 98.50 94 PRO A N 1
ATOM 716 C CA . PRO A 1 94 ? -2.316 7.289 -0.262 1.00 98.50 94 PRO A CA 1
ATOM 717 C C . PRO A 1 94 ? -3.691 7.264 -0.949 1.00 98.50 94 PRO A C 1
ATOM 719 O O . PRO A 1 94 ? -3.993 6.293 -1.653 1.00 98.50 94 PRO A O 1
ATOM 722 N N . PRO A 1 95 ? -4.514 8.321 -0.810 1.00 98.00 95 PRO A N 1
ATOM 723 C CA . PRO A 1 95 ? -5.774 8.456 -1.545 1.00 98.00 95 PRO A CA 1
ATOM 724 C C . PRO A 1 95 ? -5.607 8.364 -3.068 1.00 98.00 95 PRO A C 1
ATOM 726 O O . PRO A 1 95 ? -6.501 7.878 -3.761 1.00 98.00 95 PRO A O 1
ATOM 729 N N . ASP A 1 96 ? -4.441 8.761 -3.589 1.00 98.69 96 ASP A N 1
ATOM 730 C CA . ASP A 1 96 ? -4.087 8.710 -5.012 1.00 98.69 96 ASP A CA 1
ATOM 731 C C . ASP A 1 96 ? -4.125 7.298 -5.606 1.00 98.69 96 ASP A C 1
ATOM 733 O O . ASP A 1 96 ? -4.334 7.145 -6.809 1.00 98.69 96 ASP A O 1
ATOM 737 N N . LEU A 1 97 ? -4.013 6.246 -4.783 1.00 98.56 97 LEU A N 1
ATOM 738 C CA . LEU A 1 97 ? -4.226 4.870 -5.248 1.00 98.56 97 LEU A CA 1
ATOM 739 C C . LEU A 1 97 ? -5.651 4.650 -5.783 1.00 98.56 97 LEU A C 1
ATOM 741 O O . LEU A 1 97 ? -5.866 3.748 -6.589 1.00 98.56 97 LEU A O 1
ATOM 745 N N . GLY A 1 98 ? -6.617 5.496 -5.408 1.00 97.00 98 GLY A N 1
ATOM 746 C CA . GLY A 1 98 ? -7.962 5.513 -5.986 1.00 97.00 98 GLY A CA 1
ATOM 747 C C . GLY A 1 98 ? -8.021 5.930 -7.463 1.00 97.00 98 GLY A C 1
ATOM 748 O O . GLY A 1 98 ? -9.053 5.736 -8.103 1.00 97.00 98 GLY A O 1
ATOM 749 N N . ASN A 1 99 ? -6.932 6.463 -8.033 1.00 98.06 99 ASN A N 1
ATOM 750 C CA . ASN A 1 99 ? -6.838 6.815 -9.456 1.00 98.06 99 ASN A CA 1
ATOM 751 C C . ASN A 1 99 ? -6.542 5.603 -10.361 1.00 98.06 99 ASN A C 1
ATOM 753 O O . ASN A 1 99 ? -6.651 5.696 -11.587 1.00 98.06 99 ASN A O 1
ATOM 757 N N . LEU A 1 100 ? -6.208 4.447 -9.779 1.00 98.25 100 LEU A N 1
ATOM 758 C CA . LEU A 1 100 ? -5.830 3.226 -10.494 1.00 98.25 100 LEU A CA 1
ATOM 759 C C . LEU A 1 100 ? -7.051 2.490 -11.067 1.00 98.25 100 LEU A C 1
ATOM 761 O O . LEU A 1 100 ? -7.356 1.361 -10.702 1.00 98.25 100 LEU A O 1
ATOM 765 N N . SER A 1 101 ? -7.766 3.118 -11.999 1.00 96.06 101 SER A N 1
ATOM 766 C CA . SER A 1 101 ? -9.043 2.625 -12.553 1.00 96.06 101 SER A CA 1
ATOM 767 C C . SER A 1 101 ? -9.011 1.212 -13.172 1.00 96.06 101 SER A C 1
ATOM 769 O O . SER A 1 101 ? -10.065 0.600 -13.369 1.00 96.06 101 SER A O 1
ATOM 771 N N . ASN A 1 102 ? -7.821 0.684 -13.481 1.00 97.81 102 ASN A N 1
ATOM 772 C CA . ASN A 1 102 ? -7.616 -0.668 -14.000 1.00 97.81 102 ASN A CA 1
ATOM 773 C C . ASN A 1 102 ? -7.284 -1.722 -12.931 1.00 97.81 102 ASN A C 1
ATOM 775 O O . ASN A 1 102 ? -7.205 -2.905 -13.270 1.00 97.81 102 ASN A O 1
ATOM 779 N N . LEU A 1 103 ? -7.122 -1.320 -11.669 1.00 98.38 103 LEU A N 1
ATOM 780 C CA . LEU A 1 103 ? -6.652 -2.188 -10.599 1.00 98.38 103 LEU A CA 1
ATOM 781 C C . LEU A 1 103 ? -7.694 -3.252 -10.248 1.00 98.38 103 LEU A C 1
ATOM 783 O O . LEU A 1 103 ? -8.839 -2.940 -9.923 1.00 98.38 103 LEU A O 1
ATOM 787 N N . ALA A 1 104 ? -7.265 -4.510 -10.294 1.00 97.94 104 ALA A N 1
ATOM 788 C CA . ALA A 1 104 ? -8.049 -5.686 -9.937 1.00 97.94 104 ALA A CA 1
ATOM 789 C C . ALA A 1 104 ? -7.586 -6.312 -8.612 1.00 97.94 104 ALA A C 1
ATOM 791 O O . ALA A 1 104 ? -8.389 -6.904 -7.891 1.00 97.94 104 ALA A O 1
ATOM 792 N N . SER A 1 105 ? -6.312 -6.148 -8.249 1.00 98.44 105 SER A N 1
ATOM 793 C CA . SER A 1 105 ? -5.749 -6.675 -7.004 1.00 98.44 105 SER A CA 1
ATOM 794 C C . SER A 1 105 ? -4.910 -5.623 -6.287 1.00 98.44 105 SER A C 1
ATOM 796 O O . SER A 1 105 ? -3.919 -5.142 -6.834 1.00 98.44 105 SER A O 1
ATOM 798 N N . LEU A 1 106 ? -5.284 -5.320 -5.041 1.00 98.56 106 LEU A N 1
ATOM 799 C CA . LEU A 1 106 ? -4.532 -4.472 -4.120 1.00 98.56 106 LEU A CA 1
ATOM 800 C C . LEU A 1 106 ? -4.231 -5.241 -2.832 1.00 98.56 106 LEU A C 1
ATOM 802 O O . LEU A 1 106 ? -5.137 -5.574 -2.063 1.00 98.56 106 LEU A O 1
ATOM 806 N N . LYS A 1 107 ? -2.950 -5.503 -2.574 1.00 98.69 107 LYS A N 1
ATOM 807 C CA . LYS A 1 107 ? -2.496 -6.219 -1.379 1.00 98.69 107 LYS A CA 1
ATOM 808 C C . LYS A 1 107 ? -1.474 -5.385 -0.621 1.00 98.69 107 LYS A C 1
ATOM 810 O O . LYS A 1 107 ? -0.370 -5.150 -1.098 1.00 98.69 107 LYS A O 1
ATOM 815 N N . LEU A 1 108 ? -1.859 -4.952 0.573 1.00 98.56 108 LEU A N 1
ATOM 816 C CA . LEU A 1 108 ? -1.056 -4.150 1.500 1.00 98.56 108 LEU A CA 1
ATOM 817 C C . LEU A 1 108 ? -0.937 -4.821 2.882 1.00 98.56 108 LEU A C 1
ATOM 819 O O . LEU A 1 108 ? -0.478 -4.198 3.840 1.00 98.56 108 LEU A O 1
ATOM 823 N N . SER A 1 109 ? -1.377 -6.075 3.012 1.00 98.00 109 SER A N 1
ATOM 824 C CA . SER A 1 109 ? -1.406 -6.809 4.279 1.00 98.00 109 SER A CA 1
ATOM 825 C C . SER A 1 109 ? -0.019 -7.020 4.885 1.00 98.00 109 SER A C 1
ATOM 827 O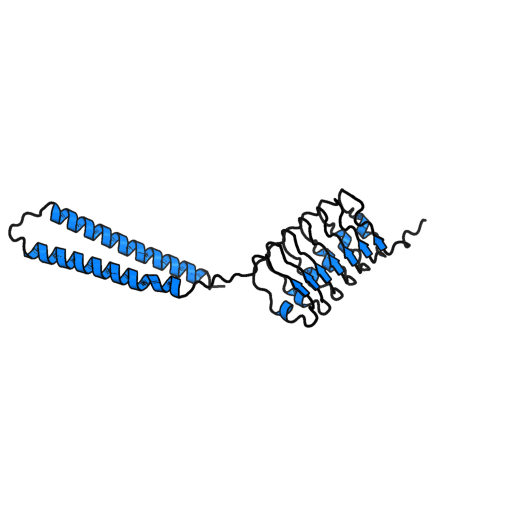 O . SER A 1 109 ? 0.961 -7.105 4.150 1.00 98.00 109 SER A O 1
ATOM 829 N N . HIS A 1 110 ? 0.065 -7.201 6.204 1.00 97.88 110 HIS A N 1
ATOM 830 C CA . HIS A 1 110 ? 1.333 -7.414 6.916 1.00 97.88 110 HIS A CA 1
ATOM 831 C C . HIS A 1 110 ? 2.328 -6.264 6.693 1.00 97.88 110 HIS A C 1
ATOM 833 O O . HIS A 1 110 ? 3.425 -6.464 6.176 1.00 97.88 110 HIS A O 1
ATOM 839 N N . ASN A 1 111 ? 1.912 -5.059 7.073 1.00 98.50 111 ASN A N 1
ATOM 840 C CA . ASN A 1 111 ? 2.744 -3.858 7.135 1.00 98.50 111 ASN A CA 1
ATOM 841 C C . ASN A 1 111 ? 2.445 -3.110 8.451 1.00 98.50 111 ASN A C 1
ATOM 843 O O . ASN A 1 111 ? 1.709 -3.594 9.310 1.00 98.50 111 ASN A O 1
ATOM 847 N N . ASN A 1 112 ? 3.006 -1.913 8.615 1.00 97.50 112 ASN A N 1
ATOM 848 C CA . ASN A 1 112 ? 2.765 -1.023 9.752 1.00 97.50 112 ASN A CA 1
ATOM 849 C C . ASN A 1 112 ? 1.946 0.219 9.341 1.00 97.50 112 ASN A C 1
ATOM 851 O O . ASN A 1 112 ? 2.105 1.288 9.939 1.00 97.50 112 ASN A O 1
ATOM 855 N N . LEU A 1 113 ? 1.093 0.103 8.313 1.00 98.12 113 LEU A N 1
ATOM 856 C CA . LEU A 1 113 ? 0.286 1.216 7.800 1.00 98.12 113 LEU A CA 1
ATOM 857 C C . LEU A 1 113 ? -0.720 1.682 8.853 1.00 98.12 113 LEU A C 1
ATOM 859 O O . LEU A 1 113 ? -1.281 0.868 9.582 1.00 98.12 113 LEU A O 1
ATOM 863 N N . SER A 1 114 ? -0.962 2.984 8.930 1.00 95.44 114 SER A N 1
ATOM 864 C CA . SER A 1 114 ? -1.816 3.631 9.926 1.00 95.44 114 SER A CA 1
ATOM 865 C C . SER A 1 114 ? -2.818 4.593 9.281 1.00 95.44 114 SER A C 1
ATOM 867 O O . SER A 1 114 ? -2.859 4.755 8.063 1.00 95.44 114 SER A O 1
ATOM 869 N N . GLY A 1 115 ? -3.662 5.223 10.100 1.00 94.25 115 GLY A N 1
ATOM 870 C CA . GLY A 1 115 ? -4.732 6.095 9.614 1.00 94.25 115 GLY A CA 1
ATOM 871 C C . GLY A 1 115 ? -5.930 5.311 9.079 1.00 94.25 115 GLY A C 1
ATOM 872 O O . GLY A 1 115 ? -6.080 4.119 9.348 1.00 94.25 115 GLY A O 1
ATOM 873 N N . THR A 1 116 ? -6.814 5.995 8.359 1.00 93.00 116 THR A N 1
ATOM 874 C CA . THR A 1 116 ? -8.050 5.408 7.833 1.00 93.00 116 THR A CA 1
ATOM 875 C C . THR A 1 116 ? -7.852 4.800 6.450 1.00 93.00 116 THR A C 1
ATOM 877 O O . THR A 1 116 ? -6.911 5.132 5.730 1.00 93.00 116 THR A O 1
ATOM 880 N N . ILE A 1 117 ? -8.760 3.904 6.056 1.00 94.12 117 ILE A N 1
ATOM 881 C CA . ILE A 1 117 ? -8.833 3.442 4.667 1.00 94.12 117 ILE A CA 1
ATOM 882 C C . ILE A 1 117 ? -9.422 4.591 3.821 1.00 94.12 117 ILE A C 1
ATOM 884 O O . ILE A 1 117 ? -10.540 5.020 4.132 1.00 94.12 117 ILE A O 1
ATOM 888 N N . PRO A 1 118 ? -8.721 5.097 2.784 1.00 94.75 118 PRO A N 1
ATOM 889 C CA . PRO A 1 118 ? -9.200 6.209 1.964 1.00 94.75 118 PRO A CA 1
ATOM 890 C C . PRO A 1 118 ? -10.507 5.882 1.236 1.00 94.75 118 PRO A C 1
ATOM 892 O O . PRO A 1 118 ? -10.691 4.766 0.739 1.00 94.75 118 PRO A O 1
ATOM 895 N N . SER A 1 119 ? -11.395 6.873 1.134 1.00 93.06 119 SER A N 1
ATOM 896 C CA . SER A 1 119 ? -12.693 6.750 0.447 1.00 93.06 119 SER A CA 1
ATOM 897 C C . SER A 1 119 ? -12.522 6.487 -1.050 1.00 93.06 119 SER A C 1
ATOM 899 O O . SER A 1 119 ? -13.304 5.789 -1.694 1.00 93.06 119 SER A O 1
ATOM 901 N N . GLU A 1 120 ? -11.427 7.013 -1.590 1.00 95.19 120 GLU A N 1
ATOM 902 C CA . GLU A 1 120 ? -11.047 7.030 -2.987 1.00 95.19 120 GLU A CA 1
ATOM 903 C C . GLU A 1 120 ? -10.805 5.623 -3.525 1.00 95.19 120 GLU A C 1
ATOM 905 O O . GLU A 1 120 ? -11.028 5.387 -4.709 1.00 95.19 120 GLU A O 1
ATOM 910 N N . LEU A 1 121 ? -10.441 4.665 -2.664 1.00 94.94 121 LEU A N 1
ATOM 911 C CA . LEU A 1 121 ? -10.351 3.256 -3.050 1.00 94.94 121 LEU A CA 1
ATOM 912 C C . LEU A 1 121 ? -11.709 2.690 -3.501 1.00 94.94 121 LEU A C 1
ATOM 914 O O . LEU A 1 121 ? -11.748 1.756 -4.298 1.00 94.94 121 LEU A O 1
ATOM 918 N N . GLY A 1 122 ? -12.827 3.289 -3.080 1.00 91.75 122 GLY A N 1
ATOM 919 C CA . GLY A 1 122 ? -14.162 2.965 -3.584 1.00 91.75 122 GLY A CA 1
ATOM 920 C C . GLY A 1 122 ? -14.385 3.312 -5.065 1.00 91.75 122 GLY A C 1
ATOM 921 O O . GLY A 1 122 ? -15.343 2.829 -5.664 1.00 91.75 122 GLY A O 1
ATOM 922 N N . LYS A 1 123 ? -13.499 4.100 -5.696 1.00 92.81 123 LYS A N 1
ATOM 923 C CA . LYS A 1 123 ? -13.538 4.396 -7.143 1.00 92.81 123 LYS A CA 1
ATOM 924 C C . LYS A 1 123 ? -13.029 3.232 -8.002 1.00 92.81 123 LYS A C 1
ATOM 926 O O . LYS A 1 123 ? -13.249 3.219 -9.216 1.00 92.81 123 LYS A O 1
ATOM 931 N N . LEU A 1 124 ? -12.359 2.249 -7.396 1.00 94.81 124 LEU A N 1
ATOM 932 C CA . LEU A 1 124 ? -11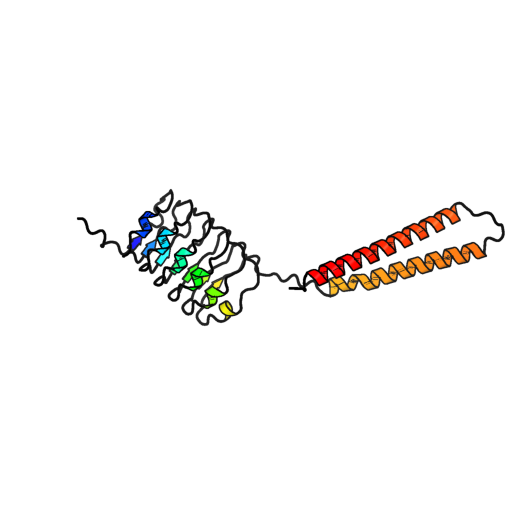.718 1.125 -8.080 1.00 94.81 124 LEU A CA 1
ATOM 933 C C . LEU A 1 124 ? -12.749 0.074 -8.523 1.00 94.81 124 LEU A C 1
ATOM 935 O O . LEU A 1 124 ? -12.803 -1.039 -8.015 1.00 94.81 124 LEU A O 1
ATOM 939 N N . SER A 1 125 ? -13.574 0.422 -9.511 1.00 92.88 125 SER A N 1
ATOM 940 C CA . SER A 1 125 ? -14.700 -0.399 -9.999 1.00 92.88 125 SER A CA 1
ATOM 941 C C . SER A 1 125 ? -14.327 -1.786 -10.550 1.00 92.88 125 SER A C 1
ATOM 943 O O . SER A 1 125 ? -15.210 -2.622 -10.758 1.00 92.88 125 SER A O 1
ATOM 945 N N . LYS A 1 126 ? -13.038 -2.036 -10.813 1.00 95.56 126 LYS A N 1
ATOM 946 C CA . LYS A 1 126 ? -12.505 -3.332 -11.261 1.00 95.56 126 LYS A CA 1
ATOM 947 C C . LYS A 1 126 ? -11.863 -4.148 -10.139 1.00 95.56 126 LYS A C 1
ATOM 949 O O . LYS A 1 126 ? -11.407 -5.248 -10.419 1.00 95.56 126 LYS A O 1
ATOM 954 N N . LEU A 1 127 ? -11.823 -3.633 -8.910 1.00 96.06 127 LEU A N 1
ATOM 955 C CA . LEU A 1 127 ? -11.140 -4.283 -7.801 1.00 96.06 127 LEU A CA 1
ATOM 956 C C . LEU A 1 127 ? -11.875 -5.561 -7.384 1.00 96.06 127 LEU A C 1
ATOM 958 O O . LEU A 1 127 ? -13.053 -5.532 -7.033 1.00 96.06 127 LEU A O 1
ATOM 962 N N . GLU A 1 128 ? -11.148 -6.672 -7.403 1.00 95.62 128 GLU A N 1
ATOM 963 C CA . GLU A 1 128 ? -11.639 -8.005 -7.050 1.00 95.62 128 GLU A CA 1
ATOM 964 C C . GLU A 1 128 ? -11.002 -8.520 -5.756 1.00 95.62 128 GLU A C 1
ATOM 966 O O . GLU A 1 128 ? -11.636 -9.251 -4.994 1.00 95.62 128 GLU A O 1
ATOM 971 N N . THR A 1 129 ? -9.750 -8.134 -5.493 1.00 95.88 129 THR A N 1
ATOM 972 C CA . THR A 1 129 ? -8.993 -8.540 -4.302 1.00 95.88 129 THR A CA 1
ATOM 973 C C . THR A 1 129 ? -8.495 -7.321 -3.538 1.00 95.88 129 THR A C 1
ATOM 975 O O . THR A 1 129 ? -7.770 -6.495 -4.094 1.00 95.88 129 THR A O 1
ATOM 978 N N . LEU A 1 130 ? -8.840 -7.242 -2.250 1.00 95.81 130 LEU A N 1
ATOM 979 C CA . LEU A 1 130 ? -8.385 -6.191 -1.340 1.00 95.81 130 LEU A CA 1
ATOM 980 C C . LEU A 1 130 ? -7.914 -6.782 -0.007 1.00 95.81 130 LEU A C 1
ATOM 982 O O . LEU A 1 130 ? -8.731 -7.146 0.841 1.00 95.81 130 LEU A O 1
ATOM 986 N N . TYR A 1 131 ? -6.600 -6.837 0.209 1.00 96.38 131 TYR A N 1
ATOM 987 C CA . TYR A 1 131 ? -6.011 -7.308 1.469 1.00 96.38 131 TYR A CA 1
ATOM 988 C C . TYR A 1 131 ? -5.308 -6.174 2.199 1.00 96.38 131 TYR A C 1
ATOM 990 O O . TYR A 1 131 ? -4.282 -5.676 1.747 1.00 96.38 131 TYR A O 1
ATOM 998 N N . LEU A 1 132 ? -5.855 -5.791 3.349 1.00 95.56 132 LEU A N 1
ATOM 999 C CA . LEU A 1 132 ? -5.326 -4.755 4.238 1.00 95.56 132 LEU A CA 1
ATOM 1000 C C . LEU A 1 132 ? -5.049 -5.291 5.650 1.00 95.56 132 LEU A C 1
ATOM 1002 O O . LEU A 1 132 ? -4.654 -4.526 6.527 1.00 95.56 132 LEU A O 1
ATOM 1006 N N . ASN A 1 133 ? -5.287 -6.580 5.895 1.00 93.31 133 ASN A N 1
ATOM 1007 C CA . ASN A 1 133 ? -5.157 -7.198 7.210 1.00 93.31 133 ASN A CA 1
ATOM 1008 C C . ASN A 1 133 ? -3.731 -7.141 7.773 1.00 93.31 133 ASN A C 1
ATOM 1010 O O . ASN A 1 133 ? -2.769 -7.056 7.012 1.00 93.31 133 ASN A O 1
ATOM 1014 N N . ASN A 1 134 ? -3.587 -7.242 9.095 1.00 94.75 134 ASN A N 1
ATOM 1015 C CA . ASN A 1 134 ? -2.298 -7.112 9.788 1.00 94.75 134 ASN A CA 1
ATOM 1016 C C . ASN A 1 134 ? -1.613 -5.765 9.487 1.00 94.75 134 ASN A C 1
ATOM 1018 O O . ASN A 1 134 ? -0.529 -5.722 8.906 1.00 94.75 134 ASN A O 1
ATOM 1022 N N . ASN A 1 135 ? -2.289 -4.676 9.852 1.00 95.69 135 ASN A N 1
ATOM 1023 C CA . ASN A 1 135 ? -1.780 -3.305 9.827 1.00 95.69 135 ASN A CA 1
ATOM 1024 C C . ASN A 1 135 ? -2.278 -2.553 11.082 1.00 95.69 135 ASN A C 1
ATOM 1026 O O . ASN A 1 135 ? -2.976 -3.099 11.938 1.00 95.69 135 ASN A O 1
ATOM 1030 N N . ASN A 1 136 ? -1.946 -1.268 11.194 1.00 94.50 136 ASN A N 1
ATOM 1031 C CA . ASN A 1 136 ? -2.408 -0.370 12.254 1.00 94.50 136 ASN A CA 1
ATOM 1032 C C . ASN A 1 136 ? -3.533 0.568 11.773 1.00 94.50 136 ASN A C 1
ATOM 1034 O O . ASN A 1 136 ? -3.655 1.689 12.273 1.00 94.50 136 ASN A O 1
ATOM 1038 N N . LEU A 1 137 ? -4.344 0.141 10.796 1.00 93.00 137 LEU A N 1
ATOM 1039 C CA . LEU A 1 137 ? -5.415 0.972 10.238 1.00 93.00 137 LEU A CA 1
ATOM 1040 C C . LEU A 1 137 ? -6.539 1.168 11.261 1.00 93.00 137 LEU A C 1
ATOM 1042 O O . LEU A 1 137 ? -6.867 0.263 12.031 1.00 93.00 137 LEU A O 1
ATOM 1046 N N . THR A 1 138 ? -7.142 2.351 11.260 1.00 87.56 138 THR A N 1
ATOM 1047 C CA . THR A 1 138 ? -8.201 2.776 12.181 1.00 87.56 138 THR A CA 1
ATOM 1048 C C . THR A 1 138 ? -9.417 3.304 11.418 1.00 87.56 138 THR A C 1
ATOM 1050 O O . THR A 1 138 ? -9.435 3.378 10.190 1.00 87.56 138 THR A O 1
ATOM 1053 N N . GLY A 1 139 ? -10.469 3.659 12.157 1.00 81.81 139 GLY A N 1
ATOM 1054 C CA . GLY A 1 139 ? -11.698 4.213 11.594 1.00 81.81 139 GLY A CA 1
ATOM 1055 C C . GLY A 1 139 ? -12.622 3.169 10.953 1.00 81.81 139 GLY A C 1
ATOM 1056 O O . GLY A 1 139 ? -12.309 1.972 10.918 1.00 81.81 139 GLY A O 1
ATOM 1057 N N . PRO A 1 140 ? -13.809 3.604 10.505 1.00 79.44 140 PRO A N 1
ATOM 1058 C CA . PRO A 1 140 ? -14.806 2.719 9.930 1.00 79.44 140 PRO A CA 1
ATOM 1059 C C . PRO A 1 140 ? -14.435 2.297 8.505 1.00 79.44 140 PRO A C 1
ATOM 1061 O O . PRO A 1 140 ? -13.869 3.065 7.728 1.00 79.44 140 PRO A O 1
ATOM 1064 N N . ILE A 1 141 ? -14.841 1.083 8.125 1.00 79.50 141 ILE A N 1
ATOM 1065 C CA . ILE A 1 141 ? -14.855 0.678 6.716 1.00 79.50 141 ILE A CA 1
ATOM 1066 C C . ILE A 1 141 ? -15.930 1.508 6.015 1.00 79.50 141 ILE A C 1
ATOM 1068 O O . ILE A 1 141 ? -17.124 1.352 6.302 1.00 79.50 141 ILE A O 1
ATOM 1072 N N . GLN A 1 142 ? -15.488 2.378 5.112 1.00 77.50 142 GLN A N 1
ATOM 1073 C CA . GLN A 1 142 ? -16.352 3.295 4.380 1.00 77.50 142 GLN A CA 1
ATOM 1074 C C . GLN A 1 142 ? -17.363 2.549 3.498 1.00 77.50 142 GLN A C 1
ATOM 1076 O O . GLN A 1 142 ? -17.110 1.439 3.021 1.00 77.50 142 GLN A O 1
ATOM 1081 N N . THR A 1 143 ? -18.535 3.144 3.298 1.00 73.19 143 THR A N 1
ATOM 1082 C CA . THR A 1 143 ? -19.641 2.561 2.519 1.00 73.19 143 THR A CA 1
ATOM 1083 C C . THR A 1 143 ? -19.280 2.313 1.059 1.00 73.19 143 THR A C 1
ATOM 1085 O O . THR A 1 143 ? -19.719 1.335 0.463 1.00 73.19 143 THR A O 1
ATOM 1088 N N . GLU A 1 144 ? -18.421 3.153 0.507 1.00 75.81 144 GLU A N 1
ATOM 1089 C CA . GLU A 1 144 ? -17.925 3.143 -0.859 1.00 75.81 144 GLU A CA 1
ATOM 1090 C C . GLU A 1 144 ? -17.156 1.850 -1.149 1.00 75.81 144 GLU A C 1
ATOM 1092 O O . GLU A 1 144 ? -17.336 1.250 -2.204 1.00 75.81 144 GLU A O 1
ATOM 1097 N N . LEU A 1 145 ? -16.387 1.352 -0.173 1.00 75.94 145 LEU A N 1
ATOM 1098 C CA . LEU A 1 145 ? -15.695 0.062 -0.264 1.00 75.94 145 LEU A CA 1
ATOM 1099 C C . LEU A 1 145 ? -16.664 -1.121 -0.228 1.00 75.94 145 LEU A C 1
ATOM 1101 O O . LEU A 1 145 ? -16.433 -2.125 -0.892 1.00 75.94 145 LEU A O 1
ATOM 1105 N N . LYS A 1 146 ? -17.765 -1.006 0.526 1.00 68.44 146 LYS A N 1
ATOM 1106 C CA . LYS A 1 146 ? -18.810 -2.044 0.577 1.00 68.44 146 LYS A CA 1
ATOM 1107 C C . LYS A 1 146 ? -19.608 -2.126 -0.722 1.00 68.44 146 LYS A C 1
ATOM 1109 O O . LYS A 1 146 ? -20.159 -3.178 -1.027 1.00 68.44 146 LYS A O 1
ATOM 1114 N N . ASN A 1 147 ? -19.663 -1.029 -1.473 1.00 67.19 147 ASN A N 1
ATOM 1115 C CA . ASN A 1 147 ? -20.384 -0.936 -2.739 1.00 67.19 147 ASN A CA 1
ATOM 1116 C C . ASN A 1 147 ? -19.571 -1.449 -3.938 1.00 67.19 147 ASN A C 1
ATOM 1118 O O . ASN A 1 147 ? -20.086 -1.476 -5.059 1.00 67.19 147 ASN A O 1
ATOM 1122 N N . LEU A 1 148 ? -18.322 -1.880 -3.729 1.00 75.62 148 LEU A N 1
ATOM 1123 C CA . LEU A 1 148 ? -17.522 -2.536 -4.758 1.00 75.62 148 LEU A CA 1
ATOM 1124 C C . LEU A 1 148 ? -18.102 -3.925 -5.061 1.00 75.62 148 LEU A C 1
ATOM 1126 O O . LEU A 1 148 ? -17.717 -4.939 -4.487 1.00 75.62 148 LEU A O 1
ATOM 1130 N N . SER A 1 149 ? -19.041 -3.952 -6.007 1.00 68.75 149 SER A N 1
ATOM 1131 C CA . SER A 1 149 ? -19.805 -5.140 -6.424 1.00 68.75 149 SER A CA 1
ATOM 1132 C C . SER A 1 149 ? -18.969 -6.309 -6.960 1.00 68.75 149 SER A C 1
ATOM 1134 O O . SER A 1 149 ? -19.495 -7.410 -7.092 1.00 68.75 149 SER A O 1
ATOM 1136 N N . LYS A 1 150 ? -17.688 -6.081 -7.278 1.00 76.69 150 LYS A N 1
ATOM 1137 C CA . LYS A 1 150 ? -16.770 -7.085 -7.835 1.00 76.69 150 LYS A CA 1
ATOM 1138 C C . LYS A 1 150 ? -15.776 -7.668 -6.834 1.00 76.69 150 LYS A C 1
ATOM 1140 O O . LYS A 1 150 ? -15.010 -8.550 -7.212 1.00 76.69 150 LYS A O 1
ATOM 1145 N N . ILE A 1 151 ? -15.765 -7.206 -5.583 1.00 80.50 151 ILE A N 1
ATOM 1146 C CA . ILE A 1 151 ? -14.858 -7.756 -4.575 1.00 80.50 151 ILE A CA 1
ATOM 1147 C C . ILE A 1 151 ? -15.224 -9.220 -4.308 1.00 80.50 151 ILE A C 1
ATOM 1149 O O . ILE A 1 151 ? -16.272 -9.525 -3.743 1.00 80.50 151 ILE A O 1
ATOM 1153 N N . ASN A 1 152 ? -14.315 -10.117 -4.681 1.00 77.31 152 ASN A N 1
ATOM 1154 C CA . ASN A 1 152 ? -14.405 -11.551 -4.420 1.00 77.31 152 ASN A CA 1
ATOM 1155 C C . ASN A 1 152 ? -13.751 -11.915 -3.084 1.00 77.31 152 ASN A C 1
ATOM 1157 O O . ASN A 1 152 ? -14.160 -12.866 -2.422 1.00 77.31 152 ASN A O 1
ATOM 1161 N N . SER A 1 153 ? -12.720 -11.164 -2.687 1.00 75.50 153 SER A N 1
ATOM 1162 C CA . SER A 1 153 ? -11.983 -11.404 -1.451 1.00 75.50 153 SER A CA 1
ATOM 1163 C C . SER A 1 153 ? -11.536 -10.083 -0.830 1.00 75.50 153 SER A C 1
ATOM 1165 O O . SER A 1 153 ? -10.716 -9.359 -1.397 1.00 75.50 153 SER A O 1
ATOM 1167 N N . MET A 1 154 ? -12.075 -9.768 0.349 1.00 82.06 154 MET A N 1
ATOM 1168 C CA . MET A 1 154 ? -11.675 -8.613 1.151 1.00 82.06 154 MET A CA 1
ATOM 1169 C C . MET A 1 154 ? -11.267 -9.080 2.539 1.00 82.06 154 MET A C 1
ATOM 1171 O O . MET A 1 154 ? -12.065 -9.684 3.254 1.00 82.06 154 MET A O 1
ATOM 1175 N N . ASN A 1 155 ? -10.030 -8.779 2.929 1.00 80.06 155 ASN A N 1
ATOM 1176 C CA . ASN A 1 155 ? -9.524 -9.083 4.261 1.00 80.06 155 ASN A CA 1
ATOM 1177 C C . ASN A 1 155 ? -8.969 -7.816 4.908 1.00 80.06 155 ASN A C 1
ATOM 1179 O O . ASN A 1 155 ? -7.954 -7.273 4.480 1.00 80.06 155 ASN A O 1
ATOM 1183 N N . VAL A 1 156 ? -9.655 -7.350 5.946 1.00 80.31 156 VAL A N 1
ATOM 1184 C CA . VAL A 1 156 ? -9.298 -6.158 6.729 1.00 80.31 156 VAL A CA 1
ATOM 1185 C C . VAL A 1 156 ? -9.115 -6.478 8.216 1.00 80.31 156 VAL A C 1
ATOM 1187 O O . VAL A 1 156 ? -8.958 -5.562 9.019 1.00 80.31 156 VAL A O 1
ATOM 1190 N N . CYS A 1 157 ? -9.126 -7.765 8.584 1.00 73.88 157 CYS A N 1
ATOM 1191 C CA . CYS A 1 157 ? -8.955 -8.248 9.956 1.00 73.88 157 CYS A CA 1
ATOM 1192 C C . CYS A 1 157 ? -7.594 -7.841 10.545 1.00 73.88 157 CYS A C 1
ATOM 1194 O O . CYS A 1 157 ? -6.684 -7.458 9.816 1.00 73.88 157 CYS A O 1
ATOM 1196 N N . ASP A 1 158 ? -7.440 -7.915 11.866 1.00 77.88 158 ASP A N 1
ATOM 1197 C CA . ASP A 1 158 ? -6.173 -7.572 12.539 1.00 77.88 158 ASP A CA 1
ATOM 1198 C C . ASP A 1 158 ? -5.694 -6.140 12.238 1.00 77.88 158 ASP A C 1
ATOM 1200 O O . ASP A 1 158 ? -4.503 -5.855 12.144 1.00 77.88 158 ASP A O 1
ATOM 1204 N N . ASN A 1 159 ? -6.667 -5.241 12.081 1.00 78.12 159 ASN A N 1
ATOM 1205 C CA . ASN A 1 159 ? -6.515 -3.798 12.148 1.00 78.12 159 ASN A CA 1
ATOM 1206 C C . ASN A 1 159 ? -7.259 -3.263 13.375 1.00 78.12 159 ASN A C 1
ATOM 1208 O O . ASN A 1 159 ? -8.155 -3.906 13.928 1.00 78.12 159 ASN A O 1
ATOM 1212 N N . HIS A 1 160 ? -6.963 -2.025 13.750 1.00 71.69 160 HIS A N 1
ATOM 1213 C CA . HIS A 1 160 ? -7.703 -1.286 14.771 1.00 71.69 160 HIS A CA 1
ATOM 1214 C C . HIS A 1 160 ? -8.985 -0.637 14.205 1.00 71.69 160 HIS A C 1
ATOM 1216 O O . HIS A 1 160 ? -9.512 0.315 14.785 1.00 71.69 160 HIS A O 1
ATOM 1222 N N . THR A 1 161 ? -9.505 -1.144 13.079 1.00 58.34 161 THR A N 1
ATOM 1223 C CA . THR A 1 161 ? -10.756 -0.706 12.448 1.00 58.34 161 THR A CA 1
ATOM 1224 C C . THR A 1 161 ? -11.922 -1.017 13.384 1.00 58.34 161 THR A C 1
ATOM 1226 O O . THR A 1 161 ? -12.334 -2.165 13.532 1.00 58.34 161 THR A O 1
ATOM 1229 N N . GLU A 1 162 ? -12.365 0.015 14.097 1.00 53.75 162 GLU A N 1
ATOM 1230 C CA . GLU A 1 162 ? -13.451 0.074 15.077 1.00 53.75 162 GLU A CA 1
ATOM 1231 C C . GLU A 1 162 ? -14.002 -1.267 15.606 1.00 53.75 162 GLU A C 1
ATOM 1233 O O . GLU A 1 162 ? -15.110 -1.700 15.282 1.00 53.75 162 GLU A O 1
ATOM 1238 N N . LYS A 1 163 ? -13.353 -1.792 16.654 1.00 43.09 163 LYS A N 1
ATOM 1239 C CA . LYS A 1 163 ? -14.140 -2.143 17.842 1.00 43.09 163 LYS A CA 1
ATOM 1240 C C . LYS A 1 163 ? -14.774 -0.839 18.321 1.00 43.09 163 LYS A C 1
ATOM 1242 O O . LYS A 1 163 ? -14.153 -0.115 19.095 1.00 43.09 163 LYS A O 1
ATOM 1247 N N . LYS A 1 164 ? -15.994 -0.515 17.879 1.00 46.31 164 LYS A N 1
ATOM 1248 C CA . LYS A 1 164 ? -16.807 0.475 18.595 1.00 46.31 164 LYS A CA 1
ATOM 1249 C C . LYS A 1 164 ? -16.886 -0.022 20.036 1.00 46.31 164 LYS A C 1
ATOM 1251 O O . LYS A 1 164 ? -17.633 -0.961 20.316 1.00 46.31 164 LYS A O 1
ATOM 1256 N N . LYS A 1 165 ? -16.117 0.566 20.960 1.00 45.47 165 LYS A N 1
ATOM 1257 C CA . LYS A 1 165 ? -16.455 0.501 22.382 1.00 45.47 165 LYS A CA 1
ATOM 1258 C C . LYS A 1 165 ? -17.780 1.245 22.491 1.00 45.47 165 LYS A C 1
ATOM 1260 O O . LYS A 1 165 ? -17.814 2.440 22.747 1.00 45.47 165 LYS A O 1
ATOM 1265 N N . LYS A 1 166 ? -18.886 0.542 22.228 1.00 50.78 166 LYS A N 1
ATOM 1266 C CA . LYS A 1 166 ? -20.192 0.939 22.733 1.00 50.78 166 LYS A CA 1
ATOM 1267 C C . LYS A 1 166 ? -20.007 0.953 24.240 1.00 50.78 166 LYS A C 1
ATOM 1269 O O . LYS A 1 166 ? -20.014 -0.112 24.853 1.00 50.78 166 LYS A O 1
ATOM 1274 N N . ILE A 1 167 ? -19.761 2.130 24.807 1.00 52.50 167 ILE A N 1
ATOM 1275 C CA . ILE A 1 167 ? -19.988 2.363 26.229 1.00 52.50 167 ILE A CA 1
ATOM 1276 C C . ILE A 1 167 ? -21.420 1.884 26.441 1.00 52.50 167 ILE A C 1
ATOM 1278 O O . I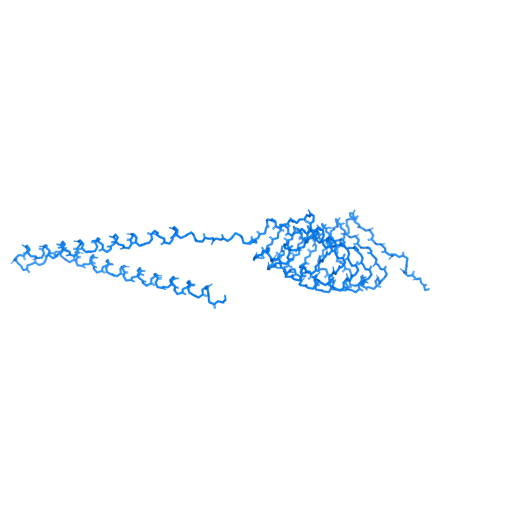LE A 1 167 ? -22.352 2.424 25.836 1.00 52.50 167 ILE A O 1
ATOM 1282 N N . LYS A 1 168 ? -21.598 0.760 27.141 1.00 54.47 168 LYS A N 1
ATOM 1283 C CA . LYS A 1 168 ? -22.943 0.236 27.331 1.00 54.47 168 LYS A CA 1
ATOM 1284 C C . LYS A 1 168 ? -23.635 1.218 28.262 1.00 54.47 168 LYS A C 1
ATOM 1286 O O . LYS A 1 168 ? -23.058 1.647 29.253 1.00 54.47 168 LYS A O 1
ATOM 1291 N N . ILE A 1 169 ? -24.891 1.544 27.978 1.00 53.97 169 ILE A N 1
ATOM 1292 C CA . ILE A 1 169 ? -25.716 2.365 28.876 1.00 53.97 169 ILE A CA 1
ATOM 1293 C C . ILE A 1 169 ? -25.738 1.754 30.299 1.00 53.97 169 ILE A C 1
ATOM 1295 O O . ILE A 1 169 ? -25.834 2.484 31.281 1.00 53.97 169 ILE A O 1
ATOM 1299 N N . SER A 1 170 ? -25.536 0.432 30.428 1.00 54.44 170 SER A N 1
ATOM 1300 C CA . SER A 1 170 ? -25.343 -0.258 31.712 1.00 54.44 170 SER A CA 1
ATOM 1301 C C . SER A 1 170 ? -24.158 0.255 32.538 1.00 54.44 170 SER A C 1
ATOM 1303 O O . SER A 1 170 ? -24.249 0.265 33.760 1.00 54.44 170 SER A O 1
ATOM 1305 N N . ASP A 1 171 ? -23.079 0.702 31.893 1.00 56.72 171 ASP A N 1
ATOM 1306 C CA . ASP A 1 171 ? -21.870 1.198 32.563 1.00 56.72 171 ASP A CA 1
ATOM 1307 C C . ASP A 1 171 ? -22.093 2.617 33.123 1.00 56.72 171 ASP A C 1
ATOM 1309 O O . ASP A 1 171 ? -21.454 3.020 34.091 1.00 56.72 171 ASP A O 1
ATOM 1313 N N . ILE A 1 172 ? -23.058 3.356 32.560 1.00 57.66 172 ILE A N 1
ATOM 1314 C CA . ILE A 1 172 ? -23.488 4.691 33.011 1.00 57.66 172 ILE A CA 1
ATOM 1315 C C . ILE A 1 172 ? -24.565 4.577 34.112 1.00 57.66 172 ILE A C 1
ATOM 1317 O O . ILE A 1 172 ? -24.609 5.382 35.042 1.00 57.66 172 ILE A O 1
ATOM 1321 N N . LEU A 1 173 ? -25.417 3.546 34.054 1.00 56.12 173 LEU A N 1
ATOM 1322 C CA . LEU A 1 173 ? -26.542 3.325 34.979 1.00 56.12 173 LEU A CA 1
ATOM 1323 C C . LEU A 1 173 ? -26.150 2.842 36.384 1.00 56.12 173 LEU A C 1
ATOM 1325 O O . LEU A 1 173 ? -26.994 2.871 37.280 1.00 56.12 173 LEU A O 1
ATOM 1329 N N . LEU A 1 174 ? -24.899 2.433 36.617 1.00 55.62 174 LEU A N 1
ATOM 1330 C CA . LEU A 1 174 ? -24.453 2.034 37.959 1.00 55.62 174 LEU A CA 1
ATOM 1331 C C . LEU A 1 174 ? -24.293 3.236 38.915 1.00 55.62 174 LEU A C 1
ATOM 1333 O O . LEU A 1 174 ? -24.306 3.075 40.134 1.00 55.62 174 LEU A O 1
ATOM 1337 N N . HIS A 1 175 ? -24.191 4.452 38.375 1.00 68.12 175 HIS A N 1
ATOM 1338 C CA . HIS A 1 175 ? -23.947 5.670 39.146 1.00 68.12 175 HIS A CA 1
ATOM 1339 C C . HIS A 1 175 ? -25.155 6.247 39.912 1.00 68.12 175 HIS A C 1
ATOM 1341 O O . HIS A 1 175 ? -24.971 6.598 41.077 1.00 68.12 175 HIS A O 1
ATOM 1347 N N . PRO A 1 176 ? -26.380 6.360 39.358 1.00 67.38 176 PRO A N 1
ATOM 1348 C CA . PRO A 1 176 ? -27.482 7.015 40.072 1.00 67.38 176 PRO A CA 1
ATOM 1349 C C . PRO A 1 176 ? -27.912 6.280 41.349 1.00 67.38 176 PRO A C 1
ATOM 1351 O O . PRO A 1 176 ? -28.174 6.928 42.358 1.00 67.38 176 PRO A O 1
ATOM 1354 N N . ILE A 1 177 ? -27.912 4.942 41.357 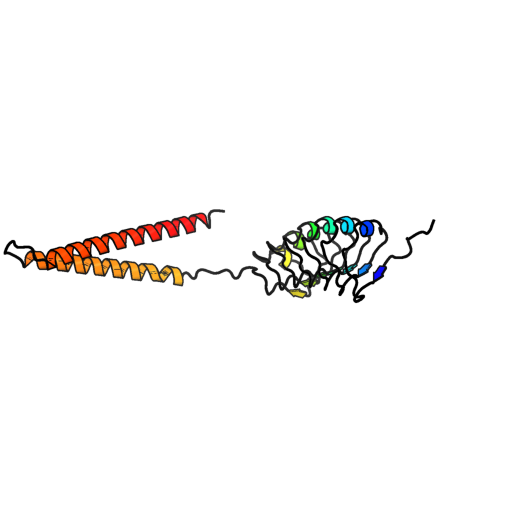1.00 68.44 177 ILE A N 1
ATOM 1355 C CA . ILE A 1 177 ? -28.240 4.154 42.561 1.00 68.44 177 ILE A CA 1
ATOM 1356 C C . ILE A 1 177 ? -27.170 4.352 43.646 1.00 68.44 177 ILE A C 1
ATOM 1358 O O . ILE A 1 177 ? -27.505 4.530 44.817 1.00 68.44 177 ILE A O 1
ATOM 1362 N N . PHE A 1 178 ? -25.890 4.379 43.259 1.00 71.50 178 PHE A N 1
ATOM 1363 C CA . PHE A 1 178 ? -24.776 4.599 44.184 1.00 71.50 178 PHE A CA 1
ATOM 1364 C C . PHE A 1 178 ? -24.794 6.018 44.779 1.00 71.50 178 PHE A C 1
ATOM 1366 O O . PHE A 1 178 ? -24.591 6.189 45.979 1.00 71.50 178 PHE A O 1
ATOM 1373 N N . ILE A 1 179 ? -25.131 7.028 43.970 1.00 70.56 179 ILE A N 1
ATOM 1374 C CA . ILE A 1 179 ? -25.295 8.420 44.419 1.00 70.56 179 ILE A CA 1
ATOM 1375 C C . ILE A 1 179 ? -26.469 8.546 45.403 1.00 70.56 179 ILE A C 1
ATOM 1377 O O . ILE A 1 179 ? -26.320 9.173 46.450 1.00 70.56 179 ILE A O 1
ATOM 1381 N N . ILE A 1 180 ? -27.615 7.915 45.118 1.00 75.44 180 ILE A N 1
ATOM 1382 C CA . ILE A 1 180 ? -28.774 7.914 46.026 1.00 75.44 180 ILE A CA 1
ATOM 1383 C C . ILE A 1 180 ? -28.418 7.248 47.362 1.00 75.44 180 ILE A C 1
ATOM 1385 O O . ILE A 1 180 ? -28.771 7.774 48.415 1.00 75.44 180 ILE A O 1
ATOM 1389 N N . ALA A 1 181 ? -27.683 6.131 47.342 1.00 75.62 181 ALA A N 1
ATOM 1390 C CA . ALA A 1 181 ? -27.255 5.446 48.561 1.00 75.62 181 ALA A CA 1
ATOM 1391 C C . ALA A 1 181 ? -26.359 6.330 49.449 1.00 75.62 181 ALA A C 1
ATOM 1393 O O . ALA A 1 181 ? -26.557 6.365 50.663 1.00 75.62 181 ALA A O 1
ATOM 1394 N N . ILE A 1 182 ? -25.432 7.091 48.855 1.00 75.12 182 ILE A N 1
ATOM 1395 C CA . ILE A 1 182 ? -24.576 8.042 49.586 1.00 75.12 182 ILE A CA 1
ATOM 1396 C C . ILE A 1 182 ? -25.421 9.148 50.230 1.00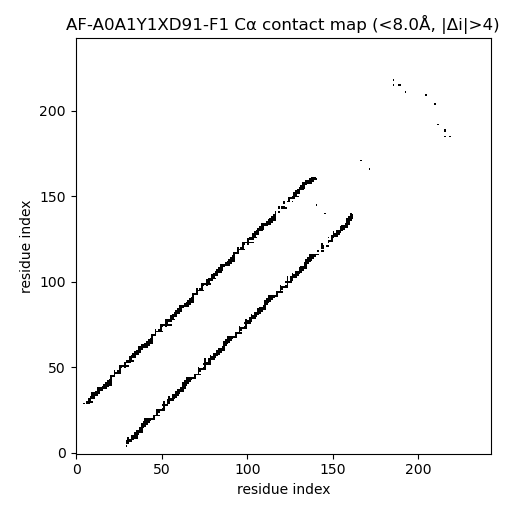 75.12 182 ILE A C 1
ATOM 1398 O O . ILE A 1 182 ? -25.298 9.386 51.429 1.00 75.12 182 ILE A O 1
ATOM 1402 N N . ILE A 1 183 ? -26.343 9.759 49.475 1.00 76.62 183 ILE A N 1
ATOM 1403 C CA . ILE A 1 183 ? -27.226 10.817 49.994 1.00 76.62 183 ILE A CA 1
ATOM 1404 C C . ILE A 1 183 ? -28.077 10.301 51.165 1.00 76.62 183 ILE A C 1
ATOM 1406 O O . ILE A 1 183 ? -28.250 10.996 52.166 1.00 76.62 183 ILE A O 1
ATOM 1410 N N . VAL A 1 184 ? -28.598 9.073 51.076 1.00 82.19 184 VAL A N 1
ATOM 1411 C CA . VAL A 1 184 ? -29.381 8.458 52.160 1.00 82.19 184 VAL A CA 1
ATOM 1412 C C . VAL A 1 184 ? -28.528 8.249 53.414 1.00 82.19 184 VAL A C 1
ATOM 1414 O O . VAL A 1 184 ? -28.992 8.547 54.516 1.00 82.19 184 VAL A O 1
ATOM 1417 N N . ILE A 1 185 ? -27.283 7.786 53.268 1.00 77.69 185 ILE A N 1
ATOM 1418 C CA . ILE A 1 185 ? -26.346 7.628 54.391 1.00 77.69 185 ILE A CA 1
ATOM 1419 C C . ILE A 1 185 ? -26.064 8.985 55.051 1.00 77.69 185 ILE A C 1
ATOM 1421 O O . ILE A 1 185 ? -26.133 9.087 56.279 1.00 77.69 185 ILE A O 1
ATOM 1425 N N . ASP A 1 186 ? -25.834 10.035 54.260 1.00 76.50 186 ASP A N 1
ATOM 1426 C CA . ASP A 1 186 ? -25.600 11.389 54.771 1.00 76.50 186 ASP A CA 1
ATOM 1427 C C . ASP A 1 186 ? -26.810 11.916 55.554 1.00 76.50 186 ASP A C 1
ATOM 1429 O O . ASP A 1 186 ? -26.660 12.425 56.668 1.00 76.50 186 ASP A O 1
ATOM 1433 N N . ILE A 1 187 ? -28.028 11.723 55.033 1.00 77.56 187 ILE A N 1
ATOM 1434 C CA . ILE A 1 187 ? -29.269 12.099 55.726 1.00 77.56 187 ILE A CA 1
ATOM 1435 C C . ILE A 1 187 ? -29.402 11.342 57.054 1.00 77.56 187 ILE A C 1
ATOM 1437 O O . ILE A 1 187 ? -29.708 11.958 58.076 1.00 77.56 187 ILE A O 1
ATOM 1441 N N . ILE A 1 188 ? -29.135 10.031 57.080 1.00 79.44 188 ILE A N 1
ATOM 1442 C CA . ILE A 1 188 ? -29.199 9.219 58.307 1.00 79.44 188 ILE A CA 1
ATOM 1443 C C . ILE A 1 188 ? -28.207 9.737 59.355 1.00 79.44 188 ILE A C 1
ATOM 1445 O O . ILE A 1 188 ? -28.574 9.899 60.523 1.00 79.44 188 ILE A O 1
ATOM 1449 N N . LEU A 1 189 ? -26.970 10.040 58.955 1.00 75.38 189 LEU A N 1
ATOM 1450 C CA . LEU A 1 189 ? -25.939 10.561 59.854 1.00 75.38 189 LEU A CA 1
ATOM 1451 C C . LEU A 1 189 ? -26.298 11.953 60.390 1.00 75.38 189 LEU A C 1
ATOM 1453 O O . LEU A 1 189 ? -26.131 12.218 61.587 1.00 75.38 189 LEU A O 1
ATOM 1457 N N . ILE A 1 190 ? -26.868 12.819 59.548 1.00 74.81 190 ILE A N 1
ATOM 1458 C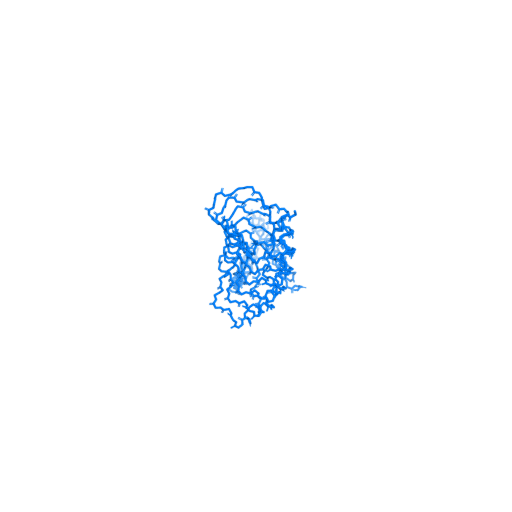 CA . ILE A 1 190 ? -27.394 14.124 59.964 1.00 74.81 190 ILE A CA 1
ATOM 1459 C C . ILE A 1 190 ? -28.533 13.934 60.973 1.00 74.81 190 ILE A C 1
ATOM 1461 O O . ILE A 1 190 ? -28.477 14.505 62.066 1.00 74.81 190 ILE A O 1
ATOM 1465 N N . CYS A 1 191 ? -29.528 13.096 60.673 1.00 73.50 191 CYS A N 1
ATOM 1466 C CA . CYS A 1 191 ? -30.650 12.808 61.569 1.00 73.50 191 CYS A CA 1
ATOM 1467 C C . CYS A 1 191 ? -30.181 12.250 62.921 1.00 73.50 191 CYS A C 1
ATOM 1469 O O . CYS A 1 191 ? -30.644 12.710 63.970 1.00 73.50 191 CYS A O 1
ATOM 1471 N N . TYR A 1 192 ? -29.221 11.322 62.916 1.00 77.19 192 TYR A N 1
ATOM 1472 C CA . TYR A 1 192 ? -28.608 10.784 64.130 1.00 77.19 192 TYR A CA 1
ATOM 1473 C C . TYR A 1 192 ? -27.914 11.882 64.950 1.00 77.19 192 TYR A C 1
ATOM 1475 O O . TYR A 1 192 ? -28.122 11.982 66.163 1.00 77.19 192 TYR A O 1
ATOM 1483 N N . SER A 1 193 ? -27.151 12.762 64.292 1.00 66.12 193 SER A N 1
ATOM 1484 C CA . SER A 1 193 ? -26.469 13.879 64.956 1.00 66.12 193 SER A CA 1
ATOM 1485 C C . SER A 1 193 ? -27.454 14.861 65.613 1.00 66.12 193 SER A C 1
ATOM 1487 O O . SER A 1 193 ? -27.232 15.299 66.746 1.00 66.12 193 SER A O 1
ATOM 1489 N N . VAL A 1 194 ? -28.585 15.152 64.957 1.00 70.62 194 VAL A N 1
ATOM 1490 C CA . VAL A 1 194 ? -29.647 16.027 65.479 1.00 70.62 194 VAL A CA 1
ATOM 1491 C C . VAL A 1 194 ? -30.376 15.368 66.651 1.00 70.62 194 VAL A C 1
ATOM 1493 O O . VAL A 1 194 ? -30.617 16.019 67.671 1.00 70.62 194 VAL A O 1
ATOM 1496 N N . HIS A 1 195 ? -30.691 14.073 66.547 1.00 68.38 195 HIS A N 1
ATOM 1497 C CA . HIS A 1 195 ? -31.332 13.320 67.626 1.00 68.38 195 HIS A CA 1
ATOM 1498 C C . HIS A 1 195 ? -30.449 13.272 68.882 1.00 68.38 195 HIS A C 1
ATOM 1500 O O . HIS A 1 195 ? -30.917 13.561 69.985 1.00 68.38 195 HIS A O 1
ATOM 1506 N N . LYS A 1 196 ? -29.149 12.995 68.719 1.00 67.19 196 LYS A N 1
ATOM 1507 C CA . LYS A 1 196 ? -28.186 12.958 69.828 1.00 67.19 196 LYS A CA 1
ATOM 1508 C C . LYS A 1 196 ? -28.039 14.322 70.514 1.00 67.19 196 LYS A C 1
ATOM 1510 O O . LYS A 1 196 ? -28.026 14.379 71.744 1.00 67.19 196 LYS A O 1
ATOM 1515 N N . ARG A 1 197 ? -28.015 15.427 69.752 1.00 61.91 197 ARG A N 1
ATOM 1516 C CA . ARG A 1 197 ? -27.982 16.796 70.309 1.00 61.91 197 ARG A CA 1
ATOM 1517 C C . ARG A 1 197 ? -29.202 17.117 71.175 1.00 61.91 197 ARG A C 1
ATOM 1519 O O . ARG A 1 197 ? -29.037 17.754 72.206 1.00 61.91 197 ARG A O 1
ATOM 1526 N N . LYS A 1 198 ? -30.404 16.643 70.816 1.00 60.16 198 LYS A N 1
ATOM 1527 C CA . LYS A 1 198 ? -31.621 16.843 71.631 1.00 60.16 198 LYS A CA 1
ATOM 1528 C C . LYS A 1 198 ? -31.598 16.086 72.967 1.00 60.16 198 LYS A C 1
ATOM 1530 O O . LYS A 1 198 ? -32.295 16.487 73.895 1.00 60.16 198 LYS A O 1
ATOM 1535 N N . LYS A 1 199 ? -30.818 15.002 73.072 1.00 56.00 199 LYS A N 1
ATOM 1536 C CA . LYS A 1 199 ? -30.724 14.167 74.282 1.00 56.00 199 LYS A CA 1
ATOM 1537 C C . LYS A 1 199 ? -29.675 14.674 75.286 1.00 56.00 199 LYS A C 1
ATOM 1539 O O . LYS A 1 199 ? -29.794 14.385 76.471 1.00 56.00 199 LYS A O 1
ATOM 1544 N N . SER A 1 200 ? -28.688 15.455 74.839 1.00 56.81 200 SER A N 1
ATOM 1545 C CA . SER A 1 200 ? -27.690 16.093 75.710 1.00 56.81 200 SER A CA 1
ATOM 1546 C C . SER A 1 200 ? -28.208 17.441 76.227 1.00 56.81 200 SER A C 1
ATOM 1548 O O . SER A 1 200 ? -28.117 18.454 75.539 1.00 56.81 200 SER A O 1
ATOM 1550 N N . LYS A 1 201 ? -28.791 17.452 77.432 1.00 52.62 201 LYS A N 1
ATOM 1551 C CA . LYS A 1 201 ? -29.293 18.666 78.108 1.00 52.62 201 LYS A CA 1
ATOM 1552 C C . LYS A 1 201 ? -28.261 19.357 79.024 1.00 52.62 201 LYS A C 1
ATOM 1554 O O . LYS A 1 201 ? -28.578 20.405 79.567 1.00 52.62 201 LYS A O 1
ATOM 1559 N N . ASP A 1 202 ? -27.032 18.839 79.130 1.00 56.66 202 ASP A N 1
ATOM 1560 C CA . ASP A 1 202 ? -26.024 19.290 80.118 1.00 56.66 202 ASP A CA 1
ATOM 1561 C C . ASP A 1 202 ? -24.897 20.191 79.568 1.00 56.66 202 ASP A C 1
ATOM 1563 O O . ASP A 1 202 ? -23.893 20.437 80.234 1.00 56.66 202 ASP A O 1
ATOM 1567 N N . GLY A 1 203 ? -25.019 20.715 78.344 1.00 55.66 203 GLY A N 1
ATOM 1568 C CA . GLY A 1 203 ? -24.151 21.795 77.837 1.00 55.66 203 GLY A CA 1
ATOM 1569 C C . GLY A 1 203 ? -22.669 21.459 77.573 1.00 55.66 203 GLY A C 1
ATOM 1570 O O . GLY A 1 203 ? -21.993 22.238 76.902 1.00 55.66 203 GLY A O 1
ATOM 1571 N N . LYS A 1 204 ? -22.141 20.305 78.003 1.00 57.62 204 LYS A N 1
ATOM 1572 C CA . LYS A 1 204 ? -20.781 19.845 77.659 1.00 57.62 204 LYS A CA 1
ATOM 1573 C C . LYS A 1 204 ? -20.790 19.015 76.370 1.00 57.62 204 LYS A C 1
ATOM 1575 O O . LYS A 1 204 ? -21.304 17.899 76.345 1.00 57.62 204 LYS A O 1
ATOM 1580 N N . LYS A 1 205 ? -20.197 19.549 75.294 1.00 58.75 205 LYS A N 1
ATOM 1581 C CA . LYS A 1 205 ? -19.945 18.796 74.049 1.00 58.75 205 LYS A CA 1
ATOM 1582 C C . LYS A 1 205 ? -18.822 17.784 74.281 1.00 58.75 205 LYS A C 1
ATOM 1584 O O . LYS A 1 205 ? -17.741 18.150 74.731 1.00 58.75 205 LYS A O 1
ATOM 1589 N N . SER A 1 206 ? -19.083 16.519 73.973 1.00 66.38 206 SER A N 1
ATOM 1590 C CA . SER A 1 206 ? -18.115 15.425 74.105 1.00 66.38 206 SER A CA 1
ATOM 1591 C C . SER A 1 206 ? -17.154 15.378 72.909 1.00 66.38 206 SER A C 1
ATOM 1593 O O . SER A 1 206 ? -17.490 15.852 71.824 1.00 66.38 206 SER A O 1
ATOM 1595 N N . LEU A 1 207 ? -15.984 14.741 73.059 1.00 62.72 207 LEU A N 1
ATOM 1596 C CA . LEU A 1 207 ? -15.071 14.436 71.940 1.00 62.72 207 LEU A CA 1
ATOM 1597 C C . LEU A 1 207 ? -15.806 13.726 70.786 1.00 62.72 207 LEU A C 1
ATOM 1599 O O . LEU A 1 207 ? -15.561 13.995 69.613 1.00 62.72 207 LEU A O 1
ATOM 1603 N N . LEU A 1 208 ? -16.781 12.882 71.128 1.00 64.81 208 LEU A N 1
ATOM 1604 C CA . LEU A 1 208 ? -17.633 12.187 70.172 1.00 64.81 208 LEU A CA 1
ATOM 1605 C C . LEU A 1 208 ? -18.489 13.152 69.329 1.00 64.81 208 LEU A C 1
ATOM 1607 O O . LEU A 1 208 ? -18.786 12.847 68.181 1.00 64.81 208 LEU A O 1
ATOM 1611 N N . ASP A 1 209 ? -18.872 14.321 69.850 1.00 67.81 209 ASP A N 1
ATOM 1612 C CA . ASP A 1 209 ? -19.637 15.322 69.090 1.00 67.81 209 ASP A CA 1
ATOM 1613 C C . ASP A 1 209 ? -18.757 16.084 68.090 1.00 67.81 209 ASP A C 1
ATOM 1615 O O . ASP A 1 209 ? -19.226 16.430 67.003 1.00 67.81 209 ASP A O 1
ATOM 1619 N N . PHE A 1 210 ? -17.477 16.291 68.418 1.00 65.31 210 PHE A N 1
ATOM 1620 C CA . PHE A 1 210 ? -16.487 16.829 67.482 1.00 65.31 210 PHE A CA 1
ATOM 1621 C C . PHE A 1 210 ? -16.159 15.833 66.370 1.00 65.31 210 PHE A C 1
ATOM 1623 O O . PHE A 1 210 ? -16.142 16.218 65.205 1.00 65.31 210 PHE A O 1
ATOM 1630 N N . ILE A 1 211 ? -15.985 14.552 66.708 1.00 65.50 211 ILE A N 1
ATOM 1631 C CA . ILE A 1 211 ? -15.756 13.487 65.723 1.00 65.50 211 ILE A CA 1
ATOM 1632 C C . ILE A 1 211 ? -16.948 13.375 64.766 1.00 65.50 211 ILE A C 1
ATOM 1634 O O . ILE A 1 211 ? -16.758 13.324 63.555 1.00 65.50 211 ILE A O 1
ATOM 1638 N N . VAL A 1 212 ? -18.183 13.416 65.278 1.00 69.06 212 VAL A N 1
ATOM 1639 C CA . VAL A 1 212 ? -19.385 13.386 64.429 1.00 69.06 212 VAL A CA 1
ATOM 1640 C C . VAL A 1 212 ? -19.463 14.618 63.521 1.00 69.06 212 VAL A C 1
ATOM 1642 O O . VAL A 1 212 ? -19.763 14.472 62.340 1.00 69.06 212 VAL A O 1
ATOM 1645 N N . MET A 1 213 ? -19.153 15.823 64.017 1.00 69.38 213 MET A N 1
ATOM 1646 C CA . MET A 1 213 ? -19.095 17.013 63.155 1.00 69.38 213 MET A CA 1
ATOM 1647 C C . MET A 1 213 ? -18.008 16.913 62.082 1.00 69.38 213 MET A C 1
ATOM 1649 O O . MET A 1 213 ? -18.251 17.299 60.943 1.00 69.38 213 MET A O 1
ATOM 1653 N N . PHE A 1 214 ? -16.834 16.390 62.429 1.00 71.00 214 PHE A N 1
ATOM 1654 C CA . PHE A 1 214 ? -15.740 16.200 61.484 1.00 71.00 214 PHE A CA 1
ATOM 1655 C C . PHE A 1 214 ? -16.120 15.208 60.377 1.00 71.00 214 PHE A C 1
ATOM 1657 O O . PHE A 1 214 ? -15.924 15.504 59.203 1.00 71.00 214 PHE A O 1
ATOM 1664 N N . ILE A 1 215 ? -16.756 14.085 60.731 1.00 70.56 215 ILE A N 1
ATOM 1665 C CA . ILE A 1 215 ? -17.253 13.097 59.761 1.00 70.56 215 ILE A CA 1
ATOM 1666 C C . ILE A 1 215 ? -18.278 13.727 58.808 1.00 70.56 215 ILE A C 1
ATOM 1668 O O . ILE A 1 215 ? -18.178 13.532 57.601 1.00 70.56 215 ILE A O 1
ATOM 1672 N N . ILE A 1 216 ? -19.216 14.533 59.318 1.00 71.88 216 ILE A N 1
ATOM 1673 C CA . ILE A 1 216 ? -20.207 15.233 58.480 1.00 71.88 216 ILE A CA 1
ATOM 1674 C C . ILE A 1 216 ? -19.524 16.180 57.484 1.00 71.88 216 ILE A C 1
ATOM 1676 O O . ILE A 1 216 ? -19.914 16.232 56.318 1.00 71.88 216 ILE A O 1
ATOM 1680 N N . ILE A 1 217 ? -18.498 16.914 57.922 1.00 73.81 217 ILE A N 1
ATOM 1681 C CA . ILE A 1 217 ? -17.751 17.838 57.056 1.00 73.81 217 ILE A CA 1
ATOM 1682 C C . ILE A 1 217 ? -17.002 17.062 55.967 1.00 73.81 217 ILE A C 1
ATOM 1684 O O . ILE A 1 217 ? -17.074 17.435 54.800 1.00 73.81 217 ILE A O 1
ATOM 1688 N N . VAL A 1 218 ? -16.334 15.963 56.323 1.00 73.06 218 VAL A N 1
ATOM 1689 C CA . VAL A 1 218 ? -15.606 15.120 55.362 1.00 73.06 218 VAL A CA 1
ATOM 1690 C C . VAL A 1 218 ? -16.554 14.515 54.324 1.00 73.06 218 VAL A C 1
ATOM 1692 O O . VAL A 1 218 ? -16.263 14.578 53.132 1.00 73.06 218 VAL A O 1
ATOM 1695 N N . LEU A 1 219 ? -17.709 13.997 54.750 1.00 73.12 219 LEU A N 1
ATOM 1696 C CA . LEU A 1 219 ? -18.718 13.446 53.839 1.00 73.12 219 LEU A CA 1
ATOM 1697 C C . LEU A 1 219 ? -19.313 14.518 52.915 1.00 73.12 219 LEU A C 1
ATOM 1699 O O . LEU A 1 219 ? -19.456 14.288 51.716 1.00 73.12 219 LEU A O 1
ATOM 1703 N N . SER A 1 220 ? -19.556 15.726 53.433 1.00 75.44 220 SER A N 1
ATOM 1704 C CA . SER A 1 220 ? -20.029 16.859 52.623 1.00 75.44 220 SER A CA 1
ATOM 1705 C C . SER A 1 220 ? -18.991 17.316 51.589 1.00 75.44 220 SER A C 1
ATOM 1707 O O . SER A 1 220 ? -19.342 17.671 50.470 1.00 75.44 220 SER A O 1
ATOM 1709 N N . ILE A 1 221 ? -17.700 17.299 51.930 1.00 75.44 221 ILE A N 1
ATOM 1710 C CA . ILE A 1 221 ? -16.627 17.612 50.973 1.00 75.44 221 ILE A CA 1
ATOM 1711 C C . ILE A 1 221 ? -16.542 16.524 49.897 1.00 75.44 221 ILE A C 1
ATOM 1713 O O . ILE A 1 221 ? -16.394 16.829 48.713 1.00 75.44 221 ILE A O 1
ATOM 1717 N N . TYR A 1 222 ? -16.671 15.256 50.292 1.00 76.94 222 TYR A N 1
ATOM 1718 C CA . TYR A 1 222 ? -16.645 14.131 49.364 1.00 76.94 222 TYR A CA 1
ATOM 1719 C C . TYR A 1 222 ? -17.809 14.182 48.366 1.00 76.94 222 TYR A C 1
ATOM 1721 O O . TYR A 1 222 ? -17.591 14.006 47.168 1.00 76.94 222 TYR A O 1
ATOM 1729 N N . SER A 1 223 ? -19.026 14.501 48.816 1.00 76.38 223 SER A N 1
ATOM 1730 C CA . SER A 1 223 ? -20.185 14.626 47.924 1.00 76.38 223 SER A CA 1
ATOM 1731 C C . SER A 1 223 ? -20.021 15.762 46.907 1.00 76.38 223 SER A C 1
ATOM 1733 O O . SER A 1 223 ? -20.316 15.571 45.726 1.00 76.38 223 SER A O 1
ATOM 1735 N N . VAL A 1 224 ? -19.451 16.903 47.310 1.00 78.31 224 VAL A N 1
ATOM 1736 C CA . VAL A 1 224 ? -19.118 18.003 46.387 1.00 78.31 224 VAL A CA 1
ATOM 1737 C C . VAL A 1 224 ? -18.077 17.570 45.350 1.00 78.31 224 VAL A C 1
ATOM 1739 O O . VAL A 1 224 ? -18.252 17.843 44.163 1.00 78.31 224 VAL A O 1
ATOM 1742 N N . LEU A 1 225 ? -17.026 16.850 45.757 1.00 75.12 225 LEU A N 1
ATOM 1743 C CA . LEU A 1 225 ? -16.004 16.338 44.834 1.00 75.12 225 LEU A CA 1
ATOM 1744 C C . LEU A 1 225 ? -16.590 15.372 43.797 1.00 75.12 225 LEU A C 1
ATOM 1746 O O . LEU A 1 225 ? -16.240 15.450 42.619 1.00 75.12 225 LEU A O 1
ATOM 1750 N N . VAL A 1 226 ? -17.517 14.503 44.209 1.00 78.56 226 VAL A N 1
ATOM 1751 C CA . VAL A 1 226 ? -18.219 13.587 43.299 1.00 78.56 226 VAL A CA 1
ATOM 1752 C C . VAL A 1 226 ? -19.067 14.360 42.284 1.00 78.56 226 VAL A C 1
ATOM 1754 O O . VAL A 1 226 ? -19.027 14.044 41.096 1.00 78.56 226 VAL A O 1
ATOM 1757 N N . ILE A 1 227 ? -19.786 15.402 42.712 1.00 78.56 227 ILE A N 1
ATOM 1758 C CA . ILE A 1 227 ? -20.582 16.248 41.805 1.00 78.56 227 ILE A CA 1
ATOM 1759 C C . ILE A 1 227 ? -19.684 16.951 40.779 1.00 78.56 227 ILE A C 1
ATOM 1761 O O . ILE A 1 227 ? -19.989 16.937 39.586 1.00 78.56 227 ILE A O 1
ATOM 1765 N N . VAL A 1 228 ? -18.562 17.527 41.221 1.00 76.19 228 VAL A N 1
ATOM 1766 C CA . VAL A 1 228 ? -17.597 18.193 40.331 1.00 76.19 228 VAL A CA 1
ATOM 1767 C C . VAL A 1 228 ? -17.024 17.207 39.312 1.00 76.19 228 VAL A C 1
ATOM 1769 O O . VAL A 1 228 ? -16.962 17.519 38.124 1.00 76.19 228 VAL A O 1
ATOM 1772 N N . TYR A 1 229 ? -16.664 15.998 39.748 1.00 79.44 229 TYR A N 1
ATOM 1773 C CA . TYR A 1 229 ? -16.171 14.947 38.860 1.00 79.44 229 TYR A CA 1
ATOM 1774 C C . TYR A 1 229 ? -17.199 14.563 37.783 1.00 79.44 229 TYR A C 1
ATOM 1776 O O . TYR A 1 229 ? -16.853 14.459 36.606 1.00 79.44 229 TYR A O 1
ATOM 1784 N N . ILE A 1 230 ? -18.475 14.420 38.156 1.00 75.94 230 ILE A N 1
ATOM 1785 C CA . ILE A 1 230 ? -19.559 14.120 37.208 1.00 75.94 230 ILE A CA 1
ATOM 1786 C C . ILE A 1 230 ? -19.731 15.253 36.190 1.00 75.94 230 ILE A C 1
ATOM 1788 O O . ILE A 1 230 ? -19.856 14.981 34.996 1.00 75.94 230 ILE A O 1
ATOM 1792 N N . LEU A 1 231 ? -19.702 16.515 36.631 1.00 77.69 231 LEU A N 1
ATOM 1793 C CA . LEU A 1 231 ? -19.797 17.661 35.722 1.00 77.69 231 LEU A CA 1
ATOM 1794 C C . LEU A 1 231 ? -18.648 17.676 34.706 1.00 77.69 231 LEU A C 1
ATOM 1796 O O . LEU A 1 231 ? -18.884 17.892 33.520 1.00 77.69 231 LEU A O 1
ATOM 1800 N N . LEU A 1 232 ? -17.419 17.406 35.155 1.00 74.44 232 LEU A N 1
ATOM 1801 C CA . LEU A 1 232 ? -16.247 17.327 34.279 1.00 74.44 232 LEU A CA 1
ATOM 1802 C C . LEU A 1 232 ? -16.386 16.208 33.240 1.00 74.44 232 LEU A C 1
ATOM 1804 O O . LEU A 1 232 ? -16.067 16.417 32.072 1.00 74.44 232 LEU A O 1
ATOM 1808 N N . MET A 1 233 ? -16.915 15.048 33.635 1.00 76.62 233 MET A N 1
ATOM 1809 C CA . MET A 1 233 ? -17.173 13.940 32.712 1.00 76.62 233 MET A CA 1
ATOM 1810 C C . MET A 1 233 ? -18.260 14.278 31.683 1.00 76.62 233 MET A C 1
ATOM 1812 O O . MET A 1 233 ? -18.116 13.935 30.511 1.00 76.62 233 MET A O 1
ATOM 1816 N N . LEU A 1 234 ? -19.324 14.980 32.083 1.00 74.25 234 LEU A N 1
ATOM 1817 C CA . LEU A 1 234 ? -20.372 15.440 31.163 1.00 74.25 234 LEU A CA 1
ATOM 1818 C C . LEU A 1 234 ? -19.851 16.488 30.174 1.00 74.25 234 LEU A C 1
ATOM 1820 O O . LEU A 1 234 ? -20.181 16.427 28.991 1.00 74.25 234 LEU A O 1
ATOM 1824 N N . LEU A 1 235 ? -19.004 17.413 30.631 1.00 71.38 235 LEU A N 1
ATOM 1825 C CA . LEU A 1 235 ? -18.345 18.385 29.759 1.00 71.38 235 LEU A CA 1
ATOM 1826 C C . LEU A 1 235 ? -17.415 17.688 28.759 1.00 71.38 235 LEU A C 1
ATOM 1828 O O . LEU A 1 235 ? -17.503 17.957 27.561 1.00 71.38 235 LEU A O 1
ATOM 1832 N N . ALA A 1 236 ? -16.602 16.732 29.218 1.00 66.69 236 ALA A N 1
ATOM 1833 C CA . ALA A 1 236 ? -15.749 15.924 28.348 1.00 66.69 236 ALA A CA 1
ATOM 1834 C C . ALA A 1 236 ? -16.565 15.131 27.313 1.00 66.69 236 ALA A C 1
ATOM 1836 O O . ALA A 1 236 ? -16.180 15.052 26.150 1.00 66.69 236 ALA A O 1
ATOM 1837 N N . PHE A 1 237 ? -17.723 14.599 27.712 1.00 67.62 237 PHE A N 1
ATOM 1838 C CA . PHE A 1 237 ? -18.640 13.912 26.806 1.00 67.62 237 PHE A CA 1
ATOM 1839 C C . PHE A 1 237 ? -19.253 14.860 25.764 1.00 67.62 237 PHE A C 1
ATOM 1841 O O . PHE A 1 237 ? -19.283 14.528 24.583 1.00 67.62 237 PHE A O 1
ATOM 1848 N N . SER A 1 238 ? -19.684 16.061 26.168 1.00 65.38 238 SER A N 1
ATOM 1849 C CA . SER A 1 238 ? -20.222 17.066 25.237 1.00 65.38 238 SER A CA 1
ATOM 1850 C C . SER A 1 238 ? -19.182 17.541 24.218 1.00 65.38 238 SER A C 1
ATOM 1852 O O . SER A 1 238 ? -19.502 17.695 23.044 1.00 65.38 238 SER A O 1
ATOM 1854 N N . SER A 1 239 ? -17.919 17.672 24.637 1.00 60.91 239 SER A N 1
ATOM 1855 C CA . SER A 1 239 ? -16.805 18.017 23.750 1.00 60.91 239 SER A CA 1
ATOM 1856 C C . SER A 1 239 ? -16.455 16.899 22.764 1.00 60.91 239 SER A C 1
ATOM 1858 O O . SER A 1 239 ? -15.815 17.169 21.757 1.00 60.91 239 SER A O 1
ATOM 1860 N N . TYR A 1 240 ? -16.844 15.652 23.046 1.00 56.19 240 TYR A N 1
ATOM 1861 C CA . TYR A 1 240 ? -16.551 14.487 22.208 1.00 56.19 240 TYR A CA 1
ATOM 1862 C C . TYR A 1 240 ? -17.609 14.243 21.115 1.00 56.19 240 TYR A C 1
ATOM 1864 O O . TYR A 1 240 ? -17.410 13.409 20.235 1.00 56.19 240 TYR A O 1
ATOM 1872 N N . HIS A 1 241 ? -18.757 14.920 21.168 1.00 51.62 241 HIS A N 1
ATOM 1873 C CA . HIS A 1 241 ? -19.846 14.797 20.184 1.00 51.62 241 HIS A CA 1
ATOM 1874 C C . HIS A 1 241 ? -20.152 16.128 19.472 1.00 51.62 241 HIS A C 1
ATOM 1876 O O . HIS A 1 241 ? -21.222 16.276 18.887 1.00 51.62 241 HIS A O 1
ATOM 1882 N N . GLY A 1 242 ? -19.233 17.094 19.560 1.00 45.94 242 GLY A N 1
ATOM 1883 C CA . GLY A 1 242 ? -19.376 18.442 19.005 1.00 45.94 242 GLY A CA 1
ATOM 1884 C C . GLY A 1 242 ? -18.788 18.673 17.607 1.00 45.94 242 GLY A C 1
ATOM 1885 O O . GLY A 1 242 ? -18.889 19.805 17.148 1.00 45.94 242 GLY A O 1
ATOM 1886 N N . ASP A 1 243 ? -18.230 17.651 16.948 1.00 38.06 243 ASP A N 1
ATOM 1887 C CA . ASP A 1 243 ? -17.731 17.704 15.559 1.00 38.06 243 ASP A CA 1
ATOM 1888 C C . ASP A 1 243 ? -18.456 16.681 14.667 1.00 38.06 243 ASP A C 1
ATOM 1890 O O . ASP A 1 243 ? -18.581 15.505 15.094 1.00 38.06 243 ASP A O 1
#

Foldseek 3Di:
DDDPLPALEDACEPVQDEEEDDLCVLVNQSHAYDAHEQYQYEEADHLSVLSNLNHQYDHHENYQYEEADHLSVLSNQNHAEDAHEHYAYEEADHLSVLSNLNYQEDAHEHYAYEEEDHLSVLSNLNHQYAHHAHYAYEEADDVSVVPSPRHPYHHHYNYNHDPPPPVDVVVVVVPPVVLVVLVVVLVVLVVVLVVVVVVPPPPDDDPVNVVSVVVNVVSVVVNVVVVVVVVVVVVVVVVVPVD

Solvent-accessible surface area (backbone atoms only — not comparable to full-atom values): 12493 Å² total; per-residue (Å²): 135,85,76,76,85,77,54,40,59,47,83,54,51,66,64,70,45,64,54,63,65,61,56,70,61,27,69,47,53,67,24,28,33,42,32,49,21,45,19,51,32,25,51,50,64,47,53,38,57,22,55,22,41,51,21,31,36,42,32,50,21,44,21,53,30,28,51,50,66,46,50,42,55,22,52,20,49,47,21,30,37,42,33,52,21,44,28,52,30,28,50,51,64,46,52,41,55,24,55,21,57,47,23,29,33,45,31,50,22,40,27,52,30,26,53,50,73,48,67,40,54,37,58,25,76,50,28,28,36,42,33,49,22,39,26,52,29,29,51,69,86,53,69,48,59,73,63,40,87,51,55,79,44,77,40,62,56,67,36,59,48,56,79,73,77,69,78,51,69,69,76,62,60,60,47,64,62,53,52,51,53,50,54,52,51,52,51,51,53,51,53,50,54,54,54,52,53,74,70,58,83,77,85,74,83,50,74,66,55,53,51,52,51,51,51,53,51,53,52,54,51,49,54,50,51,52,52,52,51,52,52,52,52,53,52,54,50,54,67,73,69,72,123

Mean predicted aligned error: 14.29 Å